Protein AF-M1B3Z5-F1 (afdb_monomer_lite)

pLDDT: mean 76.35, std 28.0, range [26.5, 98.81]

Structure (mmCIF, N/CA/C/O backbone):
data_AF-M1B3Z5-F1
#
_entry.id   AF-M1B3Z5-F1
#
loop_
_atom_site.group_PDB
_atom_site.id
_atom_site.type_symbol
_atom_site.label_atom_id
_atom_site.label_alt_id
_atom_site.label_comp_id
_atom_site.label_asym_id
_atom_site.label_entity_id
_atom_site.label_seq_id
_atom_site.pdbx_PDB_ins_code
_atom_site.Cartn_x
_atom_site.Cartn_y
_atom_site.Cartn_z
_atom_site.occupancy
_atom_site.B_iso_or_equiv
_atom_site.auth_seq_id
_atom_site.auth_comp_id
_atom_site.auth_asym_id
_atom_site.auth_atom_id
_atom_site.pdbx_PDB_model_num
ATOM 1 N N . MET A 1 1 ? 4.103 62.971 41.091 1.00 38.34 1 MET A N 1
ATOM 2 C CA . MET A 1 1 ? 2.874 62.332 40.560 1.00 38.34 1 MET A CA 1
ATOM 3 C C . MET A 1 1 ? 3.143 61.881 39.129 1.00 38.34 1 MET A C 1
ATOM 5 O O . MET A 1 1 ? 3.718 62.673 38.396 1.00 38.34 1 MET A O 1
ATOM 9 N N . LYS A 1 2 ? 2.686 60.664 38.771 1.00 29.53 2 LYS A N 1
ATOM 10 C CA . LYS A 1 2 ? 2.966 59.854 37.554 1.00 29.53 2 LYS A CA 1
ATOM 11 C C . LYS A 1 2 ? 4.330 59.142 37.550 1.00 29.53 2 LYS A C 1
ATOM 13 O O . LYS A 1 2 ? 5.302 59.751 37.965 1.00 29.53 2 LYS A O 1
ATOM 18 N N . LEU A 1 3 ? 4.522 57.943 36.993 1.00 26.50 3 LEU A N 1
ATOM 19 C CA . LEU A 1 3 ? 3.774 56.673 36.826 1.00 26.50 3 LEU A CA 1
ATOM 20 C C . LEU A 1 3 ? 4.655 55.810 35.891 1.00 26.50 3 LEU A C 1
ATOM 22 O O . LEU A 1 3 ? 5.089 56.346 34.876 1.00 26.50 3 LEU A O 1
ATOM 26 N N . SER A 1 4 ? 4.782 54.499 36.169 1.00 27.92 4 SER A N 1
ATOM 27 C CA . SER A 1 4 ? 5.103 53.382 35.232 1.00 27.92 4 SER A CA 1
ATOM 28 C C . SER A 1 4 ? 6.499 53.369 34.557 1.00 27.92 4 SER A C 1
ATOM 30 O O . SER A 1 4 ? 7.064 54.420 34.315 1.00 27.92 4 SER A O 1
ATOM 32 N N . LEU A 1 5 ? 7.160 52.253 34.216 1.00 30.27 5 LEU A N 1
ATOM 33 C CA . LEU A 1 5 ? 6.799 50.843 34.006 1.00 30.27 5 LEU A CA 1
ATOM 34 C C . LEU A 1 5 ? 7.929 49.928 34.538 1.00 30.27 5 LEU A C 1
ATOM 36 O O . LEU A 1 5 ? 9.100 50.279 34.436 1.00 30.27 5 LEU A O 1
ATOM 40 N N . SER A 1 6 ? 7.584 48.725 35.004 1.00 29.59 6 SER A N 1
ATOM 41 C CA . SER A 1 6 ? 8.516 47.605 35.202 1.00 29.59 6 SER A CA 1
ATOM 42 C C . SER A 1 6 ? 8.192 46.488 34.208 1.00 29.59 6 SER A C 1
ATOM 44 O O . SER A 1 6 ? 7.053 46.022 34.149 1.00 29.59 6 SER A O 1
ATOM 46 N N . GLU A 1 7 ? 9.189 46.075 33.431 1.00 29.23 7 GLU A N 1
ATOM 47 C CA . GLU A 1 7 ? 9.131 44.956 32.490 1.00 29.23 7 GLU A CA 1
ATOM 48 C C . GLU A 1 7 ? 9.135 43.608 33.231 1.00 29.23 7 GLU A C 1
ATOM 50 O O . GLU A 1 7 ? 9.966 43.367 34.104 1.00 29.23 7 GLU A O 1
ATOM 55 N N . HIS A 1 8 ? 8.233 42.702 32.846 1.00 30.19 8 HIS A N 1
ATOM 56 C CA . HIS A 1 8 ? 8.299 41.282 33.193 1.00 30.19 8 HIS A CA 1
ATOM 57 C C . HIS A 1 8 ? 8.690 40.483 31.942 1.00 30.19 8 HIS A C 1
ATOM 59 O O . HIS A 1 8 ? 7.928 40.407 30.979 1.00 30.19 8 HIS A O 1
ATOM 65 N N . HIS A 1 9 ? 9.870 39.858 31.962 1.00 31.23 9 HIS A N 1
ATOM 66 C CA . HIS A 1 9 ? 10.231 38.786 31.034 1.00 31.23 9 HIS A CA 1
ATOM 67 C C . HIS A 1 9 ? 9.557 37.479 31.472 1.00 31.23 9 HIS A C 1
ATOM 69 O O . HIS A 1 9 ? 9.888 36.912 32.511 1.00 31.23 9 HIS A O 1
ATOM 75 N N . GLY A 1 10 ? 8.586 37.026 30.677 1.00 28.42 10 GLY A N 1
ATOM 76 C CA . GLY A 1 10 ? 7.957 35.714 30.795 1.00 28.42 10 GLY A CA 1
ATOM 77 C C . GLY A 1 10 ? 8.701 34.677 29.958 1.00 28.42 10 GLY A C 1
ATOM 78 O O . GLY A 1 10 ? 8.750 34.776 28.732 1.00 28.42 10 GLY A O 1
ATOM 79 N N . ASP A 1 11 ? 9.253 33.683 30.642 1.00 28.67 11 ASP A N 1
ATOM 80 C CA . ASP A 1 11 ? 9.922 32.511 30.088 1.00 28.67 11 ASP A CA 1
ATOM 81 C C . ASP A 1 11 ? 8.894 31.582 29.403 1.00 28.67 11 ASP A C 1
ATOM 83 O O . ASP A 1 11 ? 7.978 31.052 30.040 1.00 28.67 11 ASP A O 1
ATOM 87 N N . LYS A 1 12 ? 8.989 31.420 28.077 1.00 31.83 12 LYS A N 1
ATOM 88 C CA . LYS A 1 12 ? 8.126 30.523 27.290 1.00 31.83 12 LYS A CA 1
ATOM 89 C C . LYS A 1 12 ? 8.796 29.158 27.158 1.00 31.83 12 LYS A C 1
ATOM 91 O O . LYS A 1 12 ? 9.541 28.906 26.213 1.00 31.83 12 LYS A O 1
ATOM 96 N N . SER A 1 13 ? 8.451 28.237 28.053 1.00 29.70 13 SER A N 1
ATOM 97 C CA . SER A 1 13 ? 8.733 26.813 27.868 1.00 29.70 13 SER A CA 1
ATOM 98 C C . SER A 1 13 ? 7.755 26.205 26.848 1.00 29.70 13 SER A C 1
ATOM 100 O O . SER A 1 13 ? 6.568 26.007 27.097 1.00 29.70 13 SER A O 1
ATOM 102 N N . VAL A 1 14 ? 8.267 25.930 25.648 1.00 33.06 14 VAL A N 1
ATOM 103 C CA . VAL A 1 14 ? 7.553 25.247 24.561 1.00 33.06 14 VAL A CA 1
ATOM 104 C C . VAL A 1 14 ? 7.393 23.765 24.916 1.00 33.06 14 VAL A C 1
ATOM 106 O O . VAL A 1 14 ? 8.362 23.004 24.945 1.00 33.06 14 VAL A O 1
ATOM 109 N N . SER A 1 15 ? 6.163 23.331 25.187 1.00 30.84 15 SER A N 1
ATOM 110 C CA . SER A 1 15 ? 5.834 21.933 25.466 1.00 30.84 15 SER A CA 1
ATOM 111 C C . SER A 1 15 ? 5.679 21.130 24.163 1.00 30.84 15 SER A C 1
ATOM 113 O O . SER A 1 15 ? 4.737 21.297 23.394 1.00 30.84 15 SER A O 1
ATOM 115 N N . LYS A 1 16 ? 6.627 20.219 23.904 1.00 31.23 16 LYS A N 1
ATOM 116 C CA . LYS A 1 16 ? 6.518 19.166 22.872 1.00 31.23 16 LYS A CA 1
ATOM 117 C C . LYS A 1 16 ? 5.276 18.286 23.127 1.00 31.23 16 LYS A C 1
ATOM 119 O O . LYS A 1 16 ? 5.098 17.843 24.267 1.00 31.23 16 LYS A O 1
ATOM 124 N N . PRO A 1 17 ? 4.467 17.925 22.111 1.00 33.75 17 PRO A N 1
ATOM 125 C CA . PRO A 1 17 ? 3.338 17.026 22.316 1.00 33.75 17 PRO A CA 1
ATOM 126 C C . PRO A 1 17 ? 3.822 15.586 22.547 1.00 33.75 17 PRO A C 1
ATOM 128 O O . PRO A 1 17 ? 4.579 15.005 21.770 1.00 33.75 17 PRO A O 1
ATOM 131 N N . LYS A 1 18 ? 3.380 15.018 23.673 1.00 37.88 18 LYS A N 1
ATOM 132 C CA . LYS A 1 18 ? 3.679 13.665 24.156 1.00 37.88 18 LYS A CA 1
ATOM 133 C C . LYS A 1 18 ? 2.895 12.618 23.353 1.00 37.88 18 LYS A C 1
ATOM 135 O O . LYS A 1 18 ? 1.809 12.207 23.751 1.00 37.88 18 LYS A O 1
ATOM 140 N N . SER A 1 19 ? 3.517 12.102 22.299 1.00 35.91 19 SER A N 1
ATOM 141 C CA . SER A 1 19 ? 3.137 10.912 21.511 1.00 35.91 19 SER A CA 1
ATOM 142 C C . SER A 1 19 ? 3.240 9.570 22.273 1.00 35.91 19 SER A C 1
ATOM 144 O O . SER A 1 19 ? 3.438 8.515 21.681 1.00 35.91 19 SER A O 1
ATOM 146 N N . ARG A 1 20 ? 3.142 9.579 23.610 1.00 37.28 20 ARG A N 1
ATOM 147 C CA . ARG A 1 20 ? 3.653 8.507 24.489 1.00 37.28 20 ARG A CA 1
ATOM 148 C C . ARG A 1 20 ? 2.577 7.636 25.156 1.00 37.28 20 ARG A C 1
ATOM 150 O O . ARG A 1 20 ? 2.879 6.982 26.146 1.00 37.28 20 ARG A O 1
ATOM 157 N N . GLN A 1 21 ? 1.321 7.693 24.703 1.00 41.44 21 GLN A N 1
ATOM 158 C CA . GLN A 1 21 ? 0.193 7.054 25.411 1.00 41.44 21 GLN A CA 1
ATOM 159 C C . GLN A 1 21 ? -0.683 6.133 24.542 1.00 41.44 21 GLN A C 1
ATOM 161 O O . GLN A 1 21 ? -1.267 5.207 25.090 1.00 41.44 21 GLN A O 1
ATOM 166 N N . LEU A 1 22 ? -0.661 6.253 23.204 1.00 35.88 22 LEU A N 1
ATOM 167 C CA . LEU A 1 22 ? -1.121 5.159 22.322 1.00 35.88 22 LEU A CA 1
ATOM 168 C C . LEU A 1 22 ? -0.232 3.903 22.482 1.00 35.88 22 LEU A C 1
ATOM 170 O O . LEU A 1 22 ? -0.659 2.776 22.270 1.00 35.88 22 LEU A O 1
ATOM 174 N N . SER A 1 23 ? 0.992 4.103 22.980 1.00 42.06 23 SER A N 1
ATOM 175 C CA . SER A 1 23 ? 1.995 3.069 23.208 1.00 42.06 23 SER A CA 1
ATOM 176 C C . SER A 1 23 ? 1.742 2.166 24.422 1.00 42.06 23 SER A C 1
ATOM 178 O O . SER A 1 23 ? 2.513 1.237 24.638 1.00 42.06 23 SER A O 1
ATOM 180 N N . ALA A 1 24 ? 0.749 2.430 25.280 1.00 36.91 24 ALA A N 1
ATOM 181 C CA . ALA A 1 24 ? 0.562 1.639 26.503 1.00 36.91 24 ALA A CA 1
ATOM 182 C C . ALA A 1 24 ? -0.011 0.240 26.202 1.00 36.91 24 ALA A C 1
ATOM 184 O O . ALA A 1 24 ? 0.505 -0.755 26.722 1.00 36.91 24 ALA A O 1
ATOM 185 N N . VAL A 1 25 ? -0.986 0.158 25.290 1.00 43.41 25 VAL A N 1
ATOM 186 C CA . VAL A 1 25 ? -1.537 -1.102 24.756 1.00 43.41 25 VAL A CA 1
ATOM 187 C C . VAL A 1 25 ? -0.464 -1.841 23.940 1.00 43.41 25 VAL A C 1
ATOM 189 O O . VAL A 1 25 ? -0.200 -3.024 24.167 1.00 43.41 25 VAL A O 1
ATOM 192 N N . ASP A 1 26 ? 0.289 -1.101 23.124 1.00 45.19 26 ASP A N 1
ATOM 193 C CA . ASP A 1 26 ? 1.417 -1.606 22.330 1.00 45.19 26 ASP A CA 1
ATOM 194 C C . ASP A 1 26 ? 2.589 -2.134 23.163 1.00 45.19 26 ASP A C 1
ATOM 196 O O . ASP A 1 26 ? 3.263 -3.095 22.781 1.00 45.19 26 ASP A O 1
ATOM 200 N N . SER A 1 27 ? 2.853 -1.518 24.319 1.00 40.91 27 SER A N 1
ATOM 201 C CA . SER A 1 27 ? 3.951 -1.910 25.205 1.00 40.91 27 SER A CA 1
ATOM 202 C C . SER A 1 27 ? 3.680 -3.248 25.889 1.00 40.91 27 SER A C 1
ATOM 204 O O . SER A 1 27 ? 4.607 -4.046 26.051 1.00 40.91 27 SER A O 1
ATOM 206 N N . LYS A 1 28 ? 2.413 -3.532 26.231 1.00 39.69 28 LYS A N 1
ATOM 207 C CA . LYS A 1 28 ? 1.981 -4.829 26.773 1.00 39.69 28 LYS A CA 1
ATOM 208 C C . LYS A 1 28 ? 2.006 -5.914 25.692 1.00 39.69 28 LYS A C 1
ATOM 210 O O . LYS A 1 28 ? 2.490 -7.013 25.966 1.00 39.69 28 LYS A O 1
ATOM 215 N N . LEU A 1 29 ? 1.592 -5.580 24.465 1.00 42.41 29 LEU A N 1
ATOM 216 C CA . LEU A 1 29 ? 1.655 -6.460 23.290 1.00 42.41 29 LEU A CA 1
ATOM 217 C C . LEU A 1 29 ? 3.109 -6.838 22.946 1.00 42.41 29 LEU A C 1
ATOM 219 O O . LEU A 1 29 ? 3.438 -7.999 22.714 1.00 42.41 29 LEU A O 1
ATOM 223 N N . SER A 1 30 ? 4.026 -5.868 23.018 1.00 41.03 30 SER A N 1
ATOM 224 C CA . SER A 1 30 ? 5.424 -6.067 22.633 1.00 41.03 30 SER A CA 1
ATOM 225 C C . SER A 1 30 ? 6.247 -6.904 23.620 1.00 41.03 30 SER A C 1
ATOM 227 O O . SER A 1 30 ? 7.162 -7.625 23.203 1.00 41.03 30 SER A O 1
ATOM 229 N N . LYS A 1 31 ? 5.925 -6.820 24.920 1.00 39.69 31 LYS A N 1
ATOM 230 C CA . LYS A 1 31 ? 6.645 -7.515 26.001 1.00 39.69 31 LYS A CA 1
ATOM 231 C C . LYS A 1 31 ? 6.272 -8.996 26.112 1.00 39.69 31 LYS A C 1
ATOM 233 O O . LYS A 1 31 ? 7.154 -9.799 26.396 1.00 39.69 31 LYS A O 1
ATOM 238 N N . LYS A 1 32 ? 5.011 -9.368 25.852 1.00 44.00 32 LYS A N 1
ATOM 239 C CA . LYS A 1 32 ? 4.551 -10.769 25.932 1.00 44.00 32 LYS A CA 1
ATOM 240 C C . LYS A 1 32 ? 5.010 -11.635 24.750 1.00 44.00 32 LYS A C 1
ATOM 242 O O . LYS A 1 32 ? 5.263 -12.816 24.937 1.00 44.00 32 LYS A O 1
ATOM 247 N N . MET A 1 33 ? 5.225 -11.050 23.570 1.00 45.12 33 MET A N 1
ATOM 248 C CA . MET A 1 33 ? 5.665 -11.778 22.364 1.00 45.12 33 MET A CA 1
ATOM 249 C C . MET A 1 33 ? 7.184 -12.046 22.285 1.00 45.12 33 MET A C 1
ATOM 251 O O . MET A 1 33 ? 7.664 -12.511 21.258 1.00 45.12 33 MET A O 1
ATOM 255 N N . LYS A 1 34 ? 7.975 -11.708 23.314 1.00 40.41 34 LYS A N 1
ATOM 256 C CA . LYS A 1 34 ? 9.439 -11.924 23.324 1.00 40.41 34 LYS A CA 1
ATOM 257 C C . LYS A 1 34 ? 9.871 -13.292 23.868 1.00 40.41 34 LYS A C 1
ATOM 259 O O . LYS A 1 34 ? 11.053 -13.602 23.793 1.00 40.41 34 LYS A O 1
ATOM 264 N N . LEU A 1 35 ? 8.958 -14.088 24.431 1.00 35.88 35 LEU A N 1
ATOM 265 C CA . LEU A 1 35 ? 9.329 -15.241 25.263 1.00 35.88 35 LEU A CA 1
ATOM 266 C C . LEU A 1 35 ? 9.321 -16.607 24.554 1.00 35.88 35 LEU A C 1
ATOM 268 O O . LEU A 1 35 ? 9.531 -17.617 25.212 1.00 35.88 35 LEU A O 1
ATOM 272 N N . SER A 1 36 ? 9.094 -16.669 23.240 1.00 40.97 36 SER A N 1
ATOM 273 C CA . SER A 1 36 ? 9.067 -17.941 22.507 1.00 40.97 36 SER A CA 1
ATOM 274 C C . SER A 1 36 ? 9.673 -17.785 21.118 1.00 40.97 36 SER A C 1
ATOM 276 O O . SER A 1 36 ? 8.984 -17.363 20.195 1.00 40.97 36 SER A O 1
ATOM 278 N N . ALA A 1 37 ? 10.975 -18.050 20.998 1.00 33.97 37 ALA A N 1
ATOM 279 C CA . ALA A 1 37 ? 11.607 -18.599 19.796 1.00 33.97 37 ALA A CA 1
ATOM 280 C C . ALA A 1 37 ? 13.119 -18.699 20.026 1.00 33.97 37 ALA A C 1
ATOM 282 O O . ALA A 1 37 ? 13.862 -17.730 19.871 1.00 33.97 37 ALA A O 1
ATOM 283 N N . GLN A 1 38 ? 13.576 -19.895 20.376 1.00 34.31 38 GLN A N 1
ATOM 284 C CA . GLN A 1 38 ? 14.966 -20.288 20.224 1.00 34.31 38 GLN A CA 1
ATOM 285 C C . GLN A 1 38 ? 14.952 -21.715 19.686 1.00 34.31 38 GLN A C 1
ATOM 287 O O . GLN A 1 38 ? 14.426 -22.597 20.362 1.00 34.31 38 GLN A O 1
ATOM 292 N N . THR A 1 39 ? 15.450 -21.920 18.462 1.00 30.95 39 THR A N 1
ATOM 293 C CA . THR A 1 39 ? 16.396 -22.989 18.066 1.00 30.95 39 THR A CA 1
ATOM 294 C C . THR A 1 39 ? 16.530 -23.071 16.534 1.00 30.95 39 THR A C 1
ATOM 296 O O . THR A 1 39 ? 15.550 -23.002 15.800 1.00 30.95 39 THR A O 1
ATOM 299 N N . LEU A 1 40 ? 17.798 -23.157 16.115 1.00 33.12 40 LEU A N 1
ATOM 300 C CA . LEU A 1 40 ? 18.402 -23.277 14.779 1.00 33.12 40 LEU A CA 1
ATOM 301 C C . LEU A 1 40 ? 17.979 -24.535 13.982 1.00 33.12 40 LEU A C 1
ATOM 303 O O . LEU A 1 40 ? 17.578 -25.515 14.597 1.00 33.12 40 LEU A O 1
ATOM 307 N N . PHE A 1 41 ? 18.221 -24.566 12.656 1.00 30.45 41 PHE A N 1
ATOM 308 C CA . PHE A 1 41 ? 19.301 -25.372 12.024 1.00 30.45 41 PHE A CA 1
ATOM 309 C C . PHE A 1 41 ? 19.441 -25.152 10.496 1.00 30.45 41 PHE A C 1
ATOM 311 O O . PHE A 1 41 ? 18.486 -24.803 9.811 1.00 30.45 41 PHE A O 1
ATOM 318 N N . LEU A 1 42 ? 20.684 -25.321 10.018 1.00 32.19 42 LEU A N 1
ATOM 319 C CA . LEU A 1 42 ? 21.242 -25.140 8.661 1.00 32.19 42 LEU A CA 1
ATOM 320 C C . LEU A 1 42 ? 21.170 -26.427 7.804 1.00 32.19 42 LEU A C 1
ATOM 322 O O . LEU A 1 42 ? 21.290 -27.502 8.384 1.00 32.19 42 LEU A O 1
ATOM 326 N N . HIS A 1 43 ? 21.109 -26.319 6.459 1.00 34.22 43 HIS A N 1
ATOM 327 C CA . HIS A 1 43 ? 22.193 -26.675 5.496 1.00 34.22 43 HIS A CA 1
ATOM 328 C C . HIS A 1 43 ? 21.745 -26.851 4.010 1.00 34.22 43 HIS A C 1
ATOM 330 O O . HIS A 1 43 ? 20.946 -27.723 3.698 1.00 34.22 43 HIS A O 1
ATOM 336 N N . THR A 1 44 ? 22.352 -26.027 3.133 1.00 32.06 44 THR A N 1
ATOM 337 C CA . THR A 1 44 ? 23.008 -26.254 1.803 1.00 32.06 44 THR A CA 1
ATOM 338 C C . THR A 1 44 ? 22.413 -27.104 0.654 1.00 32.06 44 THR A C 1
ATOM 340 O O . THR A 1 44 ? 22.297 -28.318 0.798 1.00 32.06 44 THR A O 1
ATOM 343 N N . SER A 1 45 ? 22.337 -26.504 -0.559 1.00 37.44 45 SER A N 1
ATOM 344 C CA . SER A 1 45 ? 22.514 -27.158 -1.884 1.00 37.44 45 SER A CA 1
ATOM 345 C C . SER A 1 45 ? 23.074 -26.195 -2.979 1.00 37.44 45 SER A C 1
ATOM 347 O O . SER A 1 45 ? 22.399 -25.820 -3.935 1.00 37.44 45 SER A O 1
ATOM 349 N N . SER A 1 46 ? 24.361 -25.841 -2.902 1.00 57.38 46 SER A N 1
ATOM 350 C CA . SER A 1 46 ? 24.988 -24.657 -3.536 1.00 57.38 46 SER A CA 1
ATOM 351 C C . SER A 1 46 ? 25.397 -24.731 -5.029 1.00 57.38 46 SER A C 1
ATOM 353 O O . SER A 1 46 ? 26.432 -24.186 -5.391 1.00 57.38 46 SER A O 1
ATOM 355 N N . GLY A 1 47 ? 24.690 -25.451 -5.905 1.00 46.69 47 GLY A N 1
ATOM 356 C CA . GLY A 1 47 ? 25.115 -25.598 -7.319 1.00 46.69 47 GLY A CA 1
ATOM 357 C C . GLY A 1 47 ? 24.072 -25.158 -8.342 1.00 46.69 47 GLY A C 1
ATOM 358 O O . GLY A 1 47 ? 24.318 -24.296 -9.175 1.00 46.69 47 GLY A O 1
ATOM 359 N N . LEU A 1 48 ? 22.876 -25.734 -8.246 1.00 48.09 48 LEU A N 1
ATOM 360 C CA . LEU A 1 48 ? 21.703 -25.318 -9.023 1.00 48.09 48 LEU A CA 1
ATOM 361 C C . LEU A 1 48 ? 21.024 -24.084 -8.410 1.00 48.09 48 LEU A C 1
ATOM 363 O O . LEU A 1 48 ? 20.313 -23.362 -9.101 1.00 48.09 48 LEU A O 1
ATOM 367 N N . GLU A 1 49 ? 21.263 -23.833 -7.120 1.00 55.16 49 GLU A N 1
ATOM 368 C CA . GLU A 1 49 ? 20.788 -22.638 -6.425 1.00 55.16 49 GLU A CA 1
ATOM 369 C C . GLU A 1 49 ? 21.423 -21.371 -7.010 1.00 55.16 49 GLU A C 1
ATOM 371 O O . GLU A 1 49 ? 20.704 -20.408 -7.233 1.00 55.16 49 GLU A O 1
ATOM 376 N N . ASP A 1 50 ? 22.712 -21.371 -7.357 1.00 55.41 50 ASP A N 1
ATOM 377 C CA . ASP A 1 50 ? 23.415 -20.152 -7.787 1.00 55.41 50 ASP A CA 1
ATOM 378 C C . ASP A 1 50 ? 22.940 -19.622 -9.154 1.00 55.41 50 ASP A C 1
ATOM 380 O O . ASP A 1 50 ? 22.740 -18.417 -9.318 1.00 55.41 50 ASP A O 1
ATOM 384 N N . GLU A 1 51 ? 22.687 -20.501 -10.129 1.00 50.78 51 GLU A N 1
ATOM 385 C CA . GLU A 1 51 ? 22.186 -20.102 -11.455 1.00 50.78 51 GLU A CA 1
ATOM 386 C C . GLU A 1 51 ? 20.705 -19.682 -11.396 1.00 50.78 51 GLU A C 1
ATOM 388 O O . GLU A 1 51 ? 20.305 -18.678 -11.988 1.00 50.78 51 GLU A O 1
ATOM 393 N N . VAL A 1 52 ? 19.889 -20.381 -10.598 1.00 57.12 52 VAL A N 1
ATOM 394 C CA . VAL A 1 52 ? 18.482 -20.020 -10.354 1.00 57.12 52 VAL A CA 1
ATOM 395 C C . VAL A 1 52 ? 18.371 -18.705 -9.570 1.00 57.12 52 VAL A C 1
ATOM 397 O O . VAL A 1 52 ? 17.518 -17.870 -9.878 1.00 57.12 52 VAL A O 1
ATOM 400 N N . VAL A 1 53 ? 19.254 -18.470 -8.597 1.00 61.19 53 VAL A N 1
ATOM 401 C CA . VAL A 1 53 ? 19.345 -17.213 -7.837 1.00 61.19 53 VAL A CA 1
ATOM 402 C C . VAL A 1 53 ? 19.787 -16.063 -8.745 1.00 61.19 53 VAL A C 1
ATOM 404 O O . VAL A 1 53 ? 19.192 -14.985 -8.683 1.00 61.19 53 VAL A O 1
ATOM 407 N N . ALA A 1 54 ? 20.749 -16.283 -9.646 1.00 59.06 54 ALA A N 1
ATOM 408 C CA . ALA A 1 54 ? 21.168 -15.282 -10.628 1.00 59.06 54 ALA A CA 1
ATOM 409 C C . ALA A 1 54 ? 20.041 -14.923 -11.618 1.00 59.06 54 ALA A C 1
ATOM 411 O O . ALA A 1 54 ? 19.782 -13.741 -11.862 1.00 59.06 54 ALA A O 1
ATOM 412 N N . MET A 1 55 ? 19.310 -15.919 -12.130 1.00 57.53 55 MET A N 1
ATOM 413 C CA . MET A 1 55 ? 18.167 -15.706 -13.030 1.00 57.53 55 MET A CA 1
ATOM 414 C C . MET A 1 55 ? 16.989 -15.009 -12.333 1.00 57.53 55 MET A C 1
ATOM 416 O O . MET A 1 55 ? 16.321 -14.157 -12.930 1.00 57.53 55 MET A O 1
ATOM 420 N N . SER A 1 56 ? 16.768 -15.313 -11.052 1.00 69.25 56 SER A N 1
ATOM 421 C CA . SER A 1 56 ? 15.815 -14.603 -10.192 1.00 69.25 56 SER A CA 1
ATOM 422 C C . SER A 1 56 ? 16.226 -13.138 -9.982 1.00 69.25 56 SER A C 1
ATOM 424 O O . SER A 1 56 ? 15.386 -12.240 -10.072 1.00 69.25 56 SER A O 1
ATOM 426 N N . SER A 1 57 ? 17.526 -12.869 -9.807 1.00 82.56 57 SER A N 1
ATOM 427 C CA . SER A 1 57 ? 18.063 -11.510 -9.661 1.00 82.56 57 SER A CA 1
ATOM 428 C C . SER A 1 57 ? 17.863 -10.663 -10.920 1.00 82.56 57 SER A C 1
ATOM 430 O O . SER A 1 57 ? 17.369 -9.541 -10.824 1.00 82.56 57 SER A O 1
ATOM 432 N N . LEU A 1 58 ? 18.165 -11.202 -12.108 1.00 89.94 58 LEU A N 1
ATOM 433 C CA . LEU A 1 58 ? 17.974 -10.472 -13.368 1.00 89.94 58 LEU A CA 1
ATOM 434 C C . LEU A 1 58 ? 16.489 -10.202 -13.649 1.00 89.94 58 LEU A C 1
ATOM 436 O O . LEU A 1 58 ? 16.113 -9.102 -14.053 1.00 89.94 58 LEU A O 1
ATOM 440 N N . SER A 1 59 ? 15.632 -11.194 -13.394 1.00 92.44 59 SER A N 1
ATOM 441 C CA . SER A 1 59 ? 14.180 -11.044 -13.546 1.00 92.44 59 SER A CA 1
ATOM 442 C C . SER A 1 59 ? 13.633 -9.968 -12.605 1.00 92.44 59 SER A C 1
ATOM 444 O O . SER A 1 59 ? 12.808 -9.148 -13.008 1.00 92.44 59 SER A O 1
ATOM 446 N N . ARG A 1 60 ? 14.139 -9.911 -11.366 1.00 94.19 60 ARG A N 1
ATOM 447 C CA . ARG A 1 60 ? 13.806 -8.858 -10.400 1.00 94.19 60 ARG A CA 1
ATOM 448 C C . ARG A 1 60 ? 14.232 -7.474 -10.886 1.00 94.19 60 ARG A C 1
ATOM 450 O O . ARG A 1 60 ? 13.438 -6.539 -10.808 1.00 94.19 60 ARG A O 1
ATOM 457 N N . GLU A 1 61 ? 15.450 -7.325 -11.400 1.00 96.25 61 GLU A N 1
ATOM 458 C CA . GLU A 1 61 ? 15.922 -6.053 -11.966 1.00 96.25 61 GLU A CA 1
ATOM 459 C C . GLU A 1 61 ? 15.072 -5.605 -13.161 1.00 96.25 61 GLU A C 1
ATOM 461 O O . GLU A 1 61 ? 14.722 -4.428 -13.263 1.00 96.25 61 GLU A O 1
ATOM 466 N N . LEU A 1 62 ? 14.668 -6.540 -14.027 1.00 97.50 62 LEU A N 1
ATOM 467 C CA . LEU A 1 62 ? 13.766 -6.251 -15.140 1.00 97.50 62 LEU A CA 1
ATOM 468 C C . LEU A 1 62 ? 12.411 -5.717 -14.658 1.00 97.50 62 LEU A C 1
ATOM 470 O O . LEU A 1 62 ? 11.895 -4.768 -15.247 1.00 97.50 62 LEU A O 1
ATOM 474 N N . VAL A 1 63 ? 11.856 -6.251 -13.566 1.00 98.00 63 VAL A N 1
ATOM 475 C CA . VAL A 1 63 ? 10.620 -5.709 -12.977 1.00 98.00 63 VAL A CA 1
ATOM 476 C C . VAL A 1 63 ? 10.804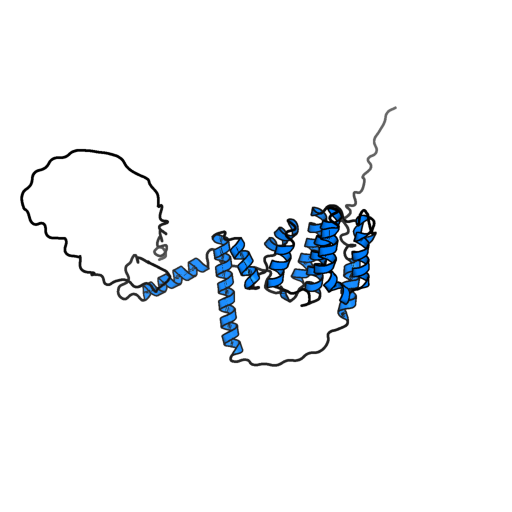 -4.256 -12.535 1.00 98.00 63 VAL A C 1
ATOM 478 O O . VAL A 1 63 ? 9.937 -3.436 -12.820 1.00 98.00 63 VAL A O 1
ATOM 481 N N . PHE A 1 64 ? 11.935 -3.886 -11.929 1.00 98.25 64 PHE A N 1
ATOM 482 C CA . PHE A 1 64 ? 12.207 -2.481 -11.585 1.00 98.25 64 PHE A CA 1
ATOM 483 C C . PHE A 1 64 ? 12.318 -1.571 -12.813 1.00 98.25 64 PHE A C 1
ATOM 485 O O . PHE A 1 64 ? 11.836 -0.437 -12.786 1.00 98.25 64 PHE A O 1
ATOM 492 N N . LEU A 1 65 ? 12.908 -2.065 -13.904 1.00 98.50 65 LEU A N 1
ATOM 493 C CA . LEU A 1 65 ? 12.949 -1.343 -15.177 1.00 98.50 65 LEU A CA 1
ATOM 494 C C . LEU A 1 65 ? 11.547 -1.128 -15.760 1.00 98.50 65 LEU A C 1
ATOM 496 O O . LEU A 1 65 ? 11.261 -0.052 -16.287 1.00 98.50 65 LEU A O 1
ATOM 500 N N . ILE A 1 66 ? 10.672 -2.131 -15.648 1.00 98.69 66 ILE A N 1
ATOM 501 C CA . ILE A 1 66 ? 9.268 -2.031 -16.061 1.00 98.69 66 ILE A CA 1
ATOM 502 C C . ILE A 1 66 ? 8.517 -1.050 -15.157 1.00 98.69 66 ILE A C 1
ATOM 504 O O . ILE A 1 66 ? 7.817 -0.189 -15.676 1.00 98.69 66 ILE A O 1
ATOM 508 N N . LEU A 1 67 ? 8.695 -1.111 -13.833 1.00 98.62 67 LEU A N 1
ATOM 509 C CA . LEU A 1 67 ? 8.082 -0.168 -12.890 1.00 98.62 67 LEU A CA 1
ATOM 510 C C . LEU A 1 67 ? 8.452 1.284 -13.218 1.00 98.62 67 LEU A C 1
ATOM 512 O O . LEU A 1 67 ? 7.563 2.129 -13.290 1.00 98.62 67 LEU A O 1
ATOM 516 N N . GLN A 1 68 ? 9.734 1.562 -13.491 1.00 98.56 68 GLN A N 1
ATOM 517 C CA . GLN A 1 68 ? 10.173 2.892 -13.928 1.00 98.56 68 GLN A CA 1
ATOM 518 C C . GLN A 1 68 ? 9.472 3.315 -15.227 1.00 98.56 68 GLN A C 1
ATOM 520 O O . GLN A 1 68 ? 8.969 4.430 -15.319 1.00 98.56 68 GLN A O 1
ATOM 525 N N . PHE A 1 69 ? 9.416 2.430 -16.226 1.00 98.62 69 PHE A N 1
ATOM 526 C CA . PHE A 1 69 ? 8.736 2.716 -17.489 1.00 98.62 69 PHE A CA 1
ATOM 527 C C . PHE A 1 69 ? 7.243 3.016 -17.287 1.00 98.62 69 PHE A C 1
ATOM 529 O O . PHE A 1 69 ? 6.734 3.987 -17.835 1.00 98.62 69 PHE A O 1
ATOM 536 N N . LEU A 1 70 ? 6.541 2.214 -16.483 1.00 98.69 70 LEU A N 1
ATOM 537 C CA . LEU A 1 70 ? 5.118 2.407 -16.208 1.00 98.69 70 LEU A CA 1
ATOM 538 C C . LEU A 1 70 ? 4.845 3.747 -15.504 1.00 98.69 70 LEU A C 1
ATOM 540 O O . LEU A 1 70 ? 3.853 4.402 -15.824 1.00 98.69 70 LEU A O 1
ATOM 544 N N . ASP A 1 71 ? 5.716 4.165 -14.580 1.00 97.88 71 ASP A N 1
ATOM 545 C CA . ASP A 1 71 ? 5.616 5.467 -13.909 1.00 97.88 71 ASP A CA 1
ATOM 546 C C . ASP A 1 71 ? 5.862 6.635 -14.882 1.00 97.88 71 ASP A C 1
ATOM 548 O O . ASP A 1 71 ? 5.068 7.577 -14.931 1.00 97.88 71 ASP A O 1
ATOM 552 N N . GLU A 1 72 ? 6.889 6.534 -15.737 1.00 98.12 72 GLU A N 1
ATOM 553 C CA . GLU A 1 72 ? 7.190 7.521 -16.789 1.00 98.12 72 GLU A CA 1
ATOM 554 C C . GLU A 1 72 ? 6.017 7.695 -17.774 1.00 98.12 72 GLU A C 1
ATOM 556 O O . GLU A 1 72 ? 5.674 8.822 -18.145 1.00 98.12 72 GLU A O 1
ATOM 561 N N . GLU A 1 73 ? 5.346 6.597 -18.135 1.00 98.25 73 GLU A N 1
ATOM 562 C CA . GLU A 1 73 ? 4.148 6.594 -18.988 1.00 98.25 73 GLU A CA 1
ATOM 563 C C . GLU A 1 73 ? 2.843 6.906 -18.229 1.0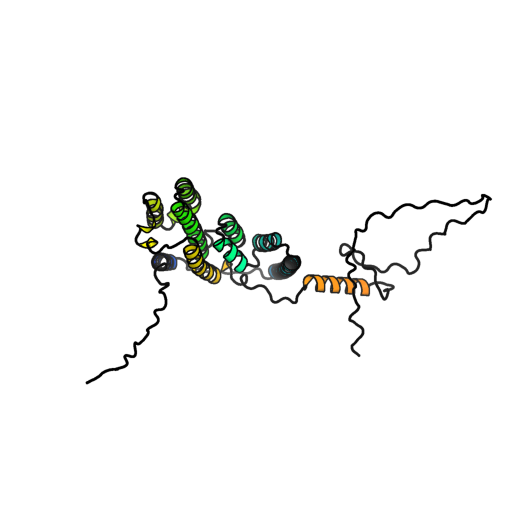0 98.25 73 GLU A C 1
ATOM 565 O O . GLU A 1 73 ? 1.778 7.026 -18.838 1.00 98.25 73 GLU A O 1
ATOM 570 N N . LYS A 1 74 ? 2.911 7.099 -16.905 1.00 98.12 74 LYS A N 1
ATOM 571 C CA . LYS A 1 74 ? 1.786 7.439 -16.014 1.00 98.12 74 LYS A CA 1
ATOM 572 C C . LYS A 1 74 ? 0.707 6.354 -15.897 1.00 98.12 74 LYS A C 1
ATOM 574 O O . LYS A 1 74 ? -0.450 6.664 -15.598 1.00 98.12 74 LYS A O 1
ATOM 579 N N . PHE A 1 75 ? 1.068 5.081 -16.042 1.00 98.19 75 PHE A N 1
ATOM 580 C CA . PHE A 1 75 ? 0.174 3.937 -15.821 1.00 98.19 75 PHE A CA 1
ATOM 581 C C . PHE A 1 75 ? 0.046 3.588 -14.329 1.00 98.19 75 PHE A C 1
ATOM 583 O O . PHE A 1 75 ? 0.431 2.510 -13.882 1.00 98.19 75 PHE A O 1
ATOM 590 N N . LYS A 1 76 ? -0.502 4.524 -13.545 1.00 95.75 76 LYS A N 1
ATOM 591 C CA . LYS A 1 76 ? -0.482 4.495 -12.069 1.00 95.75 76 LYS A CA 1
ATOM 592 C C . LYS A 1 76 ? -1.042 3.211 -11.451 1.00 95.75 76 LYS A C 1
ATOM 594 O O . LYS A 1 76 ? -0.412 2.625 -10.581 1.00 95.75 76 LYS A O 1
ATOM 599 N N . GLU A 1 77 ? -2.206 2.748 -11.905 1.00 96.69 77 GLU A N 1
ATOM 600 C CA . GLU A 1 77 ? -2.811 1.519 -11.368 1.00 96.69 77 GLU A CA 1
ATOM 601 C C . GLU A 1 77 ? -1.951 0.285 -11.670 1.00 96.69 77 GLU A C 1
ATOM 603 O O . GLU A 1 77 ? -1.766 -0.577 -10.812 1.00 96.69 77 GLU A O 1
ATOM 608 N N . THR A 1 78 ? -1.377 0.224 -12.875 1.00 98.56 78 THR A N 1
ATOM 609 C CA . THR A 1 78 ? -0.500 -0.870 -13.302 1.00 98.56 78 THR A CA 1
ATOM 610 C C . THR A 1 78 ? 0.792 -0.904 -12.491 1.00 98.56 78 THR A C 1
ATOM 612 O O . THR A 1 78 ? 1.236 -1.993 -12.137 1.00 98.56 78 THR A O 1
ATOM 615 N N . VAL A 1 79 ? 1.362 0.260 -12.142 1.00 98.62 79 VAL A N 1
ATOM 616 C CA . VAL A 1 79 ? 2.531 0.355 -11.248 1.00 98.62 79 VAL A CA 1
ATOM 617 C C . VAL A 1 79 ? 2.235 -0.353 -9.928 1.00 98.62 79 VAL A C 1
ATOM 619 O O . VAL A 1 79 ? 2.932 -1.300 -9.572 1.00 98.62 79 VAL A O 1
ATOM 622 N N . HIS A 1 80 ? 1.163 0.036 -9.235 1.00 98.50 80 HIS A N 1
ATOM 623 C CA . HIS A 1 80 ? 0.859 -0.506 -7.908 1.00 98.50 80 HIS A CA 1
ATOM 624 C C . HIS A 1 80 ? 0.394 -1.965 -7.944 1.00 98.50 80 HIS A C 1
ATOM 626 O O . HIS A 1 80 ? 0.661 -2.723 -7.013 1.00 98.50 80 HIS A O 1
ATOM 632 N N . LYS A 1 81 ? -0.248 -2.400 -9.034 1.00 98.56 81 LYS A N 1
ATOM 633 C CA . LYS A 1 81 ? -0.558 -3.820 -9.252 1.00 98.56 81 LYS A CA 1
ATOM 634 C C . LYS A 1 81 ? 0.707 -4.649 -9.461 1.00 98.56 81 LYS A C 1
ATOM 636 O O . LYS A 1 81 ? 0.828 -5.697 -8.841 1.00 98.56 81 LYS A O 1
ATOM 641 N N . LEU A 1 82 ? 1.676 -4.165 -10.239 1.00 98.62 82 LEU A N 1
ATOM 642 C CA . LEU A 1 82 ? 2.950 -4.863 -10.422 1.00 98.62 82 LEU A CA 1
ATOM 643 C C . LEU A 1 82 ? 3.791 -4.877 -9.136 1.00 98.62 82 LEU A C 1
ATOM 645 O O . LEU A 1 82 ? 4.388 -5.902 -8.813 1.00 98.62 82 LEU A O 1
ATOM 649 N N . GLU A 1 83 ? 3.814 -3.783 -8.370 1.00 98.56 83 GLU A N 1
ATOM 650 C CA . GLU A 1 83 ? 4.413 -3.739 -7.025 1.00 98.56 83 GLU A CA 1
ATOM 651 C C . GLU A 1 83 ? 3.807 -4.818 -6.114 1.00 98.56 83 GLU A C 1
ATOM 653 O O . GLU A 1 83 ? 4.542 -5.593 -5.502 1.00 98.56 83 GLU A O 1
ATOM 658 N N . GLN A 1 84 ? 2.472 -4.899 -6.079 1.00 98.31 84 GLN A N 1
ATOM 659 C CA . GLN A 1 84 ? 1.716 -5.859 -5.276 1.00 98.31 84 GLN A CA 1
ATOM 660 C C . GLN A 1 84 ? 1.966 -7.311 -5.712 1.00 98.31 84 GLN A C 1
ATOM 662 O O . GLN A 1 84 ? 2.250 -8.159 -4.871 1.00 98.31 84 GLN A O 1
ATOM 667 N N . GLU A 1 85 ? 1.831 -7.616 -7.003 1.00 98.19 85 GLU A N 1
ATOM 668 C CA . GLU A 1 85 ? 1.926 -8.986 -7.524 1.00 98.19 85 GLU A CA 1
ATOM 669 C C . GLU A 1 85 ? 3.360 -9.521 -7.498 1.00 98.19 85 GLU A C 1
ATOM 671 O O . GLU A 1 85 ? 3.570 -10.703 -7.228 1.00 98.19 85 GLU A O 1
ATOM 676 N N . SER A 1 86 ? 4.354 -8.661 -7.746 1.00 97.44 86 SER A N 1
ATOM 677 C CA . SER A 1 86 ? 5.766 -9.055 -7.665 1.00 97.44 86 SER A CA 1
ATOM 678 C C . SER A 1 86 ? 6.290 -9.106 -6.228 1.00 97.44 86 SER A C 1
ATOM 680 O O . SER A 1 86 ? 7.208 -9.870 -5.932 1.00 97.44 86 SER A O 1
ATOM 682 N N . GLY A 1 87 ? 5.758 -8.267 -5.332 1.00 97.50 87 GLY A N 1
ATOM 683 C CA . GLY A 1 87 ? 6.218 -8.149 -3.950 1.00 97.50 87 GLY A CA 1
ATOM 684 C C . GLY A 1 87 ? 7.664 -7.648 -3.808 1.00 97.50 87 GLY A C 1
ATOM 685 O O . GLY A 1 87 ? 8.273 -7.852 -2.749 1.00 97.50 87 GLY A O 1
ATOM 686 N N . PHE A 1 88 ? 8.243 -7.030 -4.850 1.00 97.12 88 PHE A N 1
ATOM 687 C CA . PHE A 1 88 ? 9.648 -6.590 -4.879 1.00 97.12 88 PHE A CA 1
ATOM 688 C C . PHE A 1 88 ? 9.886 -5.188 -4.319 1.00 97.12 88 PHE A C 1
ATOM 690 O O . PHE A 1 88 ? 10.962 -4.937 -3.772 1.00 97.12 88 PHE A O 1
ATOM 697 N N . PHE A 1 89 ? 8.910 -4.290 -4.445 1.00 98.44 89 PHE A N 1
ATOM 698 C CA . PHE A 1 89 ? 8.997 -2.912 -3.969 1.00 98.44 89 PHE A CA 1
ATOM 699 C C . PHE A 1 89 ? 7.686 -2.500 -3.318 1.00 98.44 89 PHE A C 1
ATOM 701 O O . PHE A 1 89 ? 6.636 -2.568 -3.946 1.00 98.44 89 PHE A O 1
ATOM 708 N N . PHE A 1 90 ? 7.762 -2.079 -2.060 1.00 98.75 90 PHE A N 1
ATOM 709 C CA . PHE A 1 90 ? 6.641 -1.535 -1.318 1.00 98.75 90 PHE A CA 1
ATOM 710 C C . PHE A 1 90 ? 6.698 -0.012 -1.365 1.00 98.75 90 PHE A C 1
ATOM 712 O O . PHE A 1 90 ? 7.575 0.626 -0.772 1.00 98.75 90 PHE A O 1
ATOM 719 N N . ASN A 1 91 ? 5.732 0.577 -2.055 1.00 98.62 91 ASN A N 1
ATOM 720 C CA . ASN A 1 91 ? 5.636 2.007 -2.248 1.00 98.62 91 ASN A CA 1
ATOM 721 C C . ASN A 1 91 ? 4.984 2.664 -1.031 1.00 98.62 91 ASN A C 1
ATOM 723 O O . ASN A 1 91 ? 3.762 2.760 -0.917 1.00 98.62 91 ASN A O 1
ATOM 727 N N . MET A 1 92 ? 5.828 3.131 -0.108 1.00 98.50 92 MET A N 1
ATOM 728 C CA . MET A 1 92 ? 5.368 3.771 1.125 1.00 98.50 92 MET A CA 1
ATOM 729 C C . MET A 1 92 ? 4.466 4.979 0.844 1.00 98.50 92 MET A C 1
ATOM 731 O O . MET A 1 92 ? 3.474 5.165 1.535 1.00 98.50 92 MET A O 1
ATOM 735 N N . LYS A 1 93 ? 4.766 5.771 -0.192 1.00 98.19 93 LYS A N 1
ATOM 736 C CA . LYS A 1 93 ? 3.959 6.945 -0.541 1.00 98.19 93 LYS A CA 1
ATOM 737 C C . LYS A 1 93 ? 2.544 6.546 -0.967 1.00 98.19 93 LYS A C 1
ATOM 739 O O . LYS A 1 93 ? 1.583 7.120 -0.472 1.00 98.19 93 LYS A O 1
ATOM 744 N N . TYR A 1 94 ? 2.423 5.540 -1.832 1.00 98.62 94 TYR A N 1
ATOM 745 C CA . TYR A 1 94 ? 1.121 5.008 -2.236 1.00 98.62 94 TYR A CA 1
ATOM 746 C C . TYR A 1 94 ? 0.328 4.482 -1.033 1.00 98.62 94 TYR A C 1
ATOM 748 O O . TYR A 1 94 ? -0.828 4.845 -0.839 1.00 98.62 94 TYR A O 1
ATOM 756 N N . PHE A 1 95 ? 0.973 3.697 -0.167 1.00 98.75 95 PHE A N 1
ATOM 757 C CA . PHE A 1 95 ? 0.346 3.195 1.054 1.00 98.75 95 PHE A CA 1
ATOM 758 C C . PHE A 1 95 ? -0.145 4.324 1.979 1.00 98.75 95 PHE A C 1
ATOM 760 O O . PHE A 1 95 ? -1.260 4.258 2.496 1.00 98.75 95 PHE A O 1
ATOM 767 N N . GLU A 1 96 ? 0.666 5.368 2.178 1.00 98.56 96 GLU A N 1
ATOM 768 C CA . GLU A 1 96 ? 0.294 6.557 2.954 1.00 98.56 96 GLU A CA 1
ATOM 769 C C . GLU A 1 96 ? -0.940 7.258 2.370 1.00 98.56 96 GLU A C 1
ATOM 771 O O . GLU A 1 96 ? -1.863 7.592 3.119 1.00 98.56 96 GLU A O 1
ATOM 776 N N . ASP A 1 97 ? -0.982 7.437 1.047 1.00 98.31 97 ASP A N 1
ATOM 777 C CA . ASP A 1 97 ? -2.099 8.069 0.343 1.00 98.31 97 ASP A CA 1
ATOM 778 C C . ASP A 1 97 ? -3.400 7.257 0.517 1.00 98.31 97 ASP A C 1
ATOM 780 O O . ASP A 1 97 ? -4.440 7.816 0.885 1.00 98.31 97 ASP A O 1
ATOM 784 N N . GLU A 1 98 ? -3.354 5.931 0.350 1.00 98.62 98 GLU A N 1
ATOM 785 C CA . GLU A 1 98 ? -4.522 5.053 0.524 1.00 98.62 98 GLU A CA 1
ATOM 786 C C . GLU A 1 98 ? -5.034 5.028 1.977 1.00 98.62 98 GLU A C 1
ATOM 788 O O . GLU A 1 98 ? -6.246 5.089 2.218 1.00 98.62 98 GLU A O 1
ATOM 793 N N . VAL A 1 99 ? -4.130 5.020 2.966 1.00 98.62 99 VAL A N 1
ATOM 794 C CA . VAL A 1 99 ? -4.492 5.112 4.392 1.00 98.62 99 VAL A CA 1
ATOM 795 C C . VAL A 1 99 ? -5.116 6.468 4.717 1.00 98.62 99 VAL A C 1
ATOM 797 O O . VAL A 1 99 ? -6.119 6.530 5.432 1.00 98.62 99 VAL A O 1
ATOM 800 N N . HIS A 1 100 ? -4.570 7.566 4.191 1.00 98.06 100 HIS A N 1
ATOM 801 C CA . HIS A 1 100 ? -5.138 8.896 4.397 1.00 98.06 100 HIS A CA 1
ATOM 802 C C . HIS A 1 100 ? -6.541 9.025 3.804 1.00 98.06 100 HIS A C 1
ATOM 804 O O . HIS A 1 100 ? -7.431 9.579 4.462 1.00 98.06 100 HIS A O 1
ATOM 810 N N . ASN A 1 101 ? -6.759 8.461 2.616 1.00 97.88 101 ASN A N 1
ATOM 811 C CA . ASN A 1 101 ? -8.066 8.420 1.963 1.00 97.88 101 ASN A CA 1
ATOM 812 C C . ASN A 1 101 ? -9.037 7.448 2.656 1.00 97.88 101 ASN A C 1
ATOM 814 O O . ASN A 1 101 ? -10.251 7.667 2.638 1.00 97.88 101 ASN A O 1
ATOM 818 N N . GLY A 1 102 ? -8.523 6.469 3.405 1.00 98.00 102 GLY A N 1
ATOM 819 C CA . GLY A 1 102 ? -9.322 5.467 4.112 1.00 98.00 102 GLY A CA 1
ATOM 820 C C . GLY A 1 102 ? -9.869 4.399 3.178 1.00 98.00 102 GLY A C 1
ATOM 821 O O . GLY A 1 102 ? -10.954 3.865 3.414 1.00 98.00 102 GLY A O 1
ATOM 822 N N . ASN A 1 103 ? -9.128 4.102 2.112 1.00 98.25 103 ASN A N 1
ATOM 823 C CA . ASN A 1 103 ? -9.448 3.066 1.139 1.00 98.25 103 ASN A CA 1
ATOM 824 C C . ASN A 1 103 ? -9.028 1.696 1.691 1.00 98.25 103 ASN A C 1
ATOM 826 O O . ASN A 1 103 ? -8.162 1.014 1.149 1.00 98.25 103 ASN A O 1
ATOM 830 N N . TRP A 1 104 ? -9.626 1.308 2.821 1.00 98.44 104 TRP A N 1
ATOM 831 C CA . TRP A 1 104 ? -9.176 0.185 3.649 1.00 98.44 104 TRP A CA 1
ATOM 832 C C . TRP A 1 104 ? -9.064 -1.146 2.901 1.00 98.44 104 TRP A C 1
ATOM 834 O O . TRP A 1 104 ? -8.171 -1.938 3.195 1.00 98.44 104 TRP A O 1
ATOM 844 N N . ASP A 1 105 ? -9.939 -1.381 1.925 1.00 98.06 105 ASP A N 1
ATOM 845 C CA . ASP A 1 105 ? -9.919 -2.611 1.138 1.00 98.06 105 ASP A CA 1
ATOM 846 C C . ASP A 1 105 ? -8.711 -2.655 0.181 1.00 98.06 105 ASP A C 1
ATOM 848 O O . ASP A 1 105 ? -8.083 -3.705 0.047 1.00 98.06 105 ASP A O 1
ATOM 852 N N . GLU A 1 106 ? -8.318 -1.524 -0.424 1.00 98.44 106 GLU A N 1
ATOM 853 C CA . GLU A 1 106 ? -7.095 -1.459 -1.242 1.00 98.44 106 GLU A CA 1
ATOM 854 C C . GLU A 1 106 ? -5.838 -1.488 -0.366 1.00 98.44 106 GLU A C 1
ATOM 856 O O . GLU A 1 106 ? -4.873 -2.151 -0.725 1.00 98.44 106 GLU A O 1
ATOM 861 N N . VAL A 1 107 ? -5.861 -0.868 0.821 1.00 98.75 107 VAL A N 1
ATOM 862 C CA . VAL A 1 107 ? -4.755 -0.944 1.794 1.00 98.75 107 VAL A CA 1
ATOM 863 C C . VAL A 1 107 ? -4.445 -2.401 2.163 1.00 98.75 107 VAL A C 1
ATOM 865 O O . VAL A 1 107 ? -3.288 -2.823 2.097 1.00 98.75 107 VAL A O 1
ATOM 868 N N . GLU A 1 108 ? -5.461 -3.189 2.535 1.00 98.38 108 GLU A N 1
ATOM 869 C CA . GLU A 1 108 ? -5.265 -4.606 2.871 1.00 98.38 108 GLU A CA 1
ATOM 870 C C . GLU A 1 108 ? -4.857 -5.437 1.649 1.00 98.38 108 GLU A C 1
ATOM 872 O O . GLU A 1 108 ? -3.972 -6.289 1.756 1.00 98.38 108 GLU A O 1
ATOM 877 N N . LYS A 1 109 ? -5.454 -5.166 0.483 1.00 98.50 109 LYS A N 1
ATOM 878 C CA . LYS A 1 109 ? -5.104 -5.834 -0.774 1.00 98.50 109 LYS A CA 1
ATOM 879 C C . LYS A 1 109 ? -3.652 -5.565 -1.170 1.00 98.50 109 LYS A C 1
ATOM 881 O O . LYS A 1 109 ? -2.929 -6.501 -1.493 1.00 98.50 109 LYS A O 1
ATOM 886 N N . TYR A 1 110 ? -3.191 -4.321 -1.110 1.00 98.81 110 TYR A N 1
ATOM 887 C CA . TYR A 1 110 ? -1.807 -3.973 -1.419 1.00 98.81 110 TYR A CA 1
ATOM 888 C C . TYR A 1 110 ? -0.834 -4.647 -0.443 1.00 98.81 110 TYR A C 1
ATOM 890 O O . TYR A 1 110 ? 0.117 -5.297 -0.876 1.00 98.81 110 TYR A O 1
ATOM 898 N N . LEU A 1 111 ? -1.114 -4.596 0.868 1.00 98.56 111 LEU A N 1
ATOM 899 C CA . LEU A 1 111 ? -0.307 -5.272 1.893 1.00 98.56 111 LEU A CA 1
ATOM 900 C C . LEU A 1 111 ? -0.205 -6.788 1.683 1.00 98.56 111 LEU A C 1
ATOM 902 O O . LEU A 1 111 ? 0.851 -7.361 1.965 1.00 98.56 111 LEU A O 1
ATOM 906 N N . SER A 1 112 ? -1.254 -7.437 1.166 1.00 97.94 112 SER A N 1
ATOM 907 C CA . SER A 1 112 ? -1.263 -8.891 0.965 1.00 97.94 112 SER A CA 1
ATOM 908 C C . SER A 1 112 ? -0.231 -9.378 -0.057 1.00 97.94 112 SER A C 1
ATOM 910 O O . SER A 1 112 ? 0.094 -10.563 -0.058 1.00 97.94 112 SER A O 1
ATOM 912 N N . GLY A 1 113 ? 0.295 -8.490 -0.910 1.00 98.12 113 GLY A N 1
ATOM 913 C CA . GLY A 1 113 ? 1.421 -8.791 -1.803 1.00 98.12 113 GLY A CA 1
ATOM 914 C C . GLY A 1 113 ? 2.766 -8.951 -1.078 1.00 98.12 113 GLY A C 1
ATOM 915 O O . GLY A 1 113 ? 3.716 -9.504 -1.627 1.00 98.12 113 GLY A O 1
ATOM 916 N N . PHE A 1 114 ? 2.858 -8.492 0.174 1.00 98.56 114 PHE A N 1
ATOM 917 C CA . PHE A 1 114 ? 4.113 -8.422 0.931 1.00 98.56 114 PHE A CA 1
ATOM 918 C C . PHE A 1 114 ? 4.093 -9.240 2.219 1.00 98.56 114 PHE A C 1
ATOM 920 O O . PHE A 1 114 ? 5.144 -9.708 2.657 1.00 98.56 114 PHE A O 1
ATOM 927 N N . THR A 1 115 ? 2.924 -9.372 2.848 1.00 98.38 115 THR A N 1
ATOM 928 C CA . THR A 1 115 ? 2.769 -10.039 4.141 1.00 98.38 115 THR A CA 1
ATOM 929 C C . THR A 1 115 ? 1.331 -10.493 4.380 1.00 98.38 115 THR A C 1
ATOM 931 O O . THR A 1 115 ? 0.372 -9.859 3.947 1.00 98.38 115 THR A O 1
ATOM 934 N N . LYS A 1 116 ? 1.176 -11.554 5.168 1.00 97.81 116 LYS A N 1
ATOM 935 C CA . LYS A 1 116 ? -0.086 -12.032 5.742 1.00 97.81 116 LYS A CA 1
ATOM 936 C C . LYS A 1 116 ? -0.234 -11.591 7.196 1.00 97.81 116 LYS A C 1
ATOM 938 O O . LYS A 1 116 ? 0.718 -11.111 7.814 1.00 97.81 116 LYS A O 1
ATOM 943 N N . VAL A 1 117 ? -1.439 -11.751 7.742 1.00 95.44 117 VAL A N 1
ATOM 944 C CA . VAL A 1 117 ? -1.783 -11.349 9.118 1.00 95.44 117 VAL A CA 1
ATOM 945 C C . VAL A 1 117 ? -0.987 -12.112 10.182 1.00 95.44 117 VAL A C 1
ATOM 947 O O . VAL A 1 117 ? -0.705 -11.571 11.248 1.00 95.44 117 VAL A O 1
ATOM 950 N N . ASP A 1 118 ? -0.601 -13.348 9.888 1.00 93.75 118 ASP A N 1
ATOM 951 C CA . ASP A 1 118 ? 0.013 -14.305 10.804 1.00 93.75 118 ASP A CA 1
ATOM 952 C C . ASP A 1 118 ? 1.506 -14.557 10.542 1.00 93.75 118 ASP A C 1
ATOM 954 O O . ASP A 1 118 ? 2.134 -15.274 11.317 1.00 93.75 118 ASP A O 1
ATOM 958 N N . ASP A 1 119 ? 2.104 -13.921 9.527 1.00 96.50 119 ASP A N 1
ATOM 959 C CA . ASP A 1 119 ? 3.515 -14.140 9.175 1.00 96.50 119 ASP A CA 1
ATOM 960 C C . ASP A 1 119 ? 4.473 -13.782 10.321 1.00 96.50 119 ASP A C 1
ATOM 962 O O . ASP A 1 119 ? 5.452 -14.483 10.582 1.00 96.50 119 ASP A O 1
ATOM 966 N N . ASN A 1 120 ? 4.233 -12.651 10.995 1.00 96.00 120 ASN A N 1
ATOM 967 C CA . ASN A 1 120 ? 4.987 -12.247 12.176 1.00 96.00 120 ASN A CA 1
ATOM 968 C C . ASN A 1 120 ? 4.252 -11.180 13.004 1.00 96.00 120 ASN A C 1
ATOM 970 O O . ASN A 1 120 ? 3.228 -10.622 12.613 1.00 96.00 120 ASN A O 1
ATOM 974 N N . ARG A 1 121 ? 4.821 -10.850 14.169 1.00 95.62 121 ARG A N 1
ATOM 975 C CA . ARG A 1 121 ? 4.260 -9.879 15.123 1.00 95.62 121 ARG A CA 1
ATOM 976 C C . ARG A 1 121 ? 4.110 -8.451 14.593 1.00 95.62 121 ARG A C 1
ATOM 978 O O . ARG A 1 121 ? 3.236 -7.732 15.068 1.00 95.62 121 ARG A O 1
ATOM 985 N N . TYR A 1 122 ? 4.971 -8.017 13.673 1.00 97.94 122 TYR A N 1
ATOM 986 C CA . TYR A 1 122 ? 4.854 -6.692 13.064 1.00 97.94 122 TYR A CA 1
ATOM 987 C C . TYR A 1 122 ? 3.679 -6.683 12.094 1.00 97.94 122 TYR A C 1
ATOM 989 O O . TYR A 1 122 ? 2.821 -5.814 12.204 1.00 97.94 122 TYR A O 1
ATOM 997 N N . SER A 1 123 ? 3.594 -7.695 11.228 1.00 97.50 123 SER A N 1
ATOM 998 C CA . SER A 1 123 ? 2.483 -7.885 10.293 1.00 97.50 123 SER A CA 1
ATOM 999 C C . SER A 1 123 ? 1.139 -7.961 11.012 1.00 97.50 123 SER A C 1
ATOM 1001 O O . SER A 1 123 ? 0.226 -7.201 10.699 1.00 97.50 123 SER A O 1
ATOM 1003 N N . MET A 1 124 ? 1.047 -8.784 12.057 1.00 96.25 124 MET A N 1
ATOM 1004 C CA . MET A 1 124 ? -0.153 -8.898 12.886 1.00 96.25 124 MET A CA 1
ATOM 1005 C C . MET A 1 124 ? -0.591 -7.547 13.455 1.00 96.25 124 MET A C 1
ATOM 1007 O O . MET A 1 124 ? -1.771 -7.206 13.396 1.00 96.25 124 MET A O 1
ATOM 1011 N N . LYS A 1 125 ? 0.358 -6.753 13.968 1.00 96.88 125 LYS A N 1
ATOM 1012 C CA . LYS A 1 125 ? 0.066 -5.424 14.510 1.00 96.88 125 LYS A CA 1
ATOM 1013 C C . LYS A 1 125 ? -0.357 -4.428 13.420 1.00 96.88 125 LYS A C 1
ATOM 1015 O O . LYS A 1 125 ? -1.268 -3.647 13.665 1.00 96.88 125 LYS A O 1
ATOM 1020 N N . ILE A 1 126 ? 0.246 -4.479 12.228 1.00 98.56 126 ILE A N 1
ATOM 1021 C CA . ILE A 1 126 ? -0.142 -3.649 11.072 1.00 98.56 126 ILE A CA 1
ATOM 1022 C C . ILE A 1 126 ? -1.617 -3.881 10.719 1.00 98.56 126 ILE A C 1
ATOM 1024 O O . ILE A 1 126 ? -2.399 -2.931 10.705 1.00 98.56 126 ILE A O 1
ATOM 1028 N N . PHE A 1 127 ? -2.016 -5.138 10.497 1.00 98.38 127 PHE A N 1
ATOM 1029 C CA . PHE A 1 127 ? -3.406 -5.467 10.160 1.00 98.38 127 PHE A CA 1
ATOM 1030 C C . PHE A 1 127 ? -4.372 -5.136 11.299 1.00 98.38 127 PHE A C 1
ATOM 1032 O O . PHE A 1 127 ? -5.470 -4.643 11.045 1.00 98.38 127 PHE A O 1
ATOM 1039 N N . PHE A 1 128 ? -3.973 -5.378 12.551 1.00 97.00 128 PHE A N 1
ATOM 1040 C CA . PHE A 1 128 ? -4.796 -5.042 13.708 1.00 97.00 128 PHE A CA 1
ATOM 1041 C C . PHE A 1 128 ? -5.097 -3.539 13.781 1.00 97.00 128 PHE A C 1
ATOM 1043 O O . PHE A 1 128 ? -6.261 -3.171 13.917 1.00 97.00 128 PHE A O 1
ATOM 1050 N N . GLU A 1 129 ? -4.088 -2.671 13.648 1.00 97.81 129 GLU A N 1
ATOM 1051 C CA . GLU A 1 129 ? -4.288 -1.216 13.710 1.00 97.81 129 GLU A CA 1
ATOM 1052 C C . GLU A 1 129 ? -5.174 -0.706 12.562 1.00 97.81 129 GLU A C 1
ATOM 1054 O O . GLU A 1 129 ? -6.104 0.062 12.808 1.00 97.81 129 GLU A O 1
ATOM 1059 N N . ILE A 1 130 ? -4.974 -1.205 11.336 1.00 98.56 130 ILE A N 1
ATOM 1060 C CA . ILE A 1 130 ? -5.806 -0.852 10.170 1.00 98.56 130 ILE A CA 1
ATOM 1061 C C . ILE A 1 130 ? -7.273 -1.232 10.404 1.00 98.56 130 ILE A C 1
ATOM 1063 O O . ILE A 1 130 ? -8.174 -0.401 10.267 1.00 98.56 130 ILE A O 1
ATOM 1067 N N . ARG A 1 131 ? -7.530 -2.479 10.808 1.00 98.50 131 ARG A N 1
ATOM 1068 C CA . ARG A 1 131 ? -8.893 -2.992 11.024 1.00 98.50 131 ARG A CA 1
ATOM 1069 C C . ARG A 1 131 ? -9.567 -2.344 12.226 1.00 98.50 131 ARG A C 1
ATOM 1071 O O . ARG A 1 131 ? -10.770 -2.085 12.195 1.00 98.50 131 ARG A O 1
ATOM 1078 N N . LYS A 1 132 ? -8.797 -2.024 13.268 1.00 97.38 132 LYS A N 1
ATOM 1079 C CA . LYS A 1 132 ? -9.269 -1.259 14.423 1.00 97.38 132 LYS A CA 1
ATOM 1080 C C . LYS A 1 132 ? -9.685 0.148 14.005 1.00 97.38 132 LYS A C 1
ATOM 1082 O O . LYS A 1 132 ? -10.768 0.578 14.385 1.00 97.38 132 LYS A O 1
ATOM 1087 N N . GLN A 1 133 ? -8.889 0.846 13.197 1.00 98.25 133 GLN A N 1
ATOM 1088 C CA . GLN A 1 133 ? -9.252 2.172 12.693 1.00 98.25 133 GLN A CA 1
ATOM 1089 C C . GLN A 1 133 ? -10.496 2.115 11.792 1.00 98.25 133 GLN A C 1
ATOM 1091 O O . GLN A 1 133 ? -11.425 2.896 11.995 1.00 98.25 133 GLN A O 1
ATOM 1096 N N . LYS A 1 134 ? -10.574 1.137 10.877 1.00 98.44 134 LYS A N 1
ATOM 1097 C CA . LYS A 1 134 ? -11.764 0.864 10.045 1.00 98.44 134 LYS A CA 1
ATOM 1098 C C . LYS A 1 134 ? -13.026 0.676 10.900 1.00 98.44 134 LYS A C 1
ATOM 1100 O O . LYS A 1 134 ? -14.075 1.240 10.592 1.00 98.44 134 LYS A O 1
ATOM 1105 N N . TYR A 1 135 ? -12.918 -0.076 11.996 1.00 98.31 135 TYR A N 1
ATOM 1106 C CA . TYR A 1 135 ? -13.999 -0.290 12.960 1.00 98.31 135 TYR A CA 1
ATOM 1107 C C . TYR A 1 135 ? -14.391 0.990 13.710 1.00 98.31 135 TYR A C 1
ATOM 1109 O O . TYR A 1 135 ? -15.573 1.327 13.762 1.00 98.31 135 TYR A O 1
ATOM 1117 N N . LEU A 1 136 ? -13.420 1.736 14.249 1.00 97.69 136 LEU A N 1
ATOM 1118 C CA . LEU A 1 136 ? -13.687 2.986 14.969 1.00 97.69 136 LEU A CA 1
ATOM 1119 C C . LEU A 1 136 ? -14.360 4.031 14.071 1.00 97.69 136 LEU A C 1
ATOM 1121 O O . LEU A 1 136 ? -15.261 4.727 14.527 1.00 97.69 136 LEU A O 1
ATOM 1125 N N . GLU A 1 137 ? -14.000 4.103 12.790 1.00 98.00 137 GLU A N 1
ATOM 1126 C CA . GLU A 1 137 ? -14.667 4.983 11.823 1.00 98.00 137 GLU A CA 1
ATOM 1127 C C . GLU A 1 137 ? -16.119 4.582 11.541 1.00 98.00 137 GLU A C 1
ATOM 1129 O O . GLU A 1 137 ? -16.963 5.457 11.339 1.00 98.00 137 GLU A O 1
ATOM 1134 N N . ALA A 1 138 ? -16.435 3.283 11.543 1.00 98.00 138 ALA A N 1
ATOM 1135 C CA . ALA A 1 138 ? -17.818 2.819 11.439 1.00 98.00 138 ALA A CA 1
ATOM 1136 C C . ALA A 1 138 ? -18.633 3.227 12.677 1.00 98.00 138 ALA A C 1
ATOM 1138 O O . ALA A 1 138 ? -19.751 3.730 12.542 1.00 98.00 138 ALA A O 1
ATOM 1139 N N . LEU A 1 139 ? -18.049 3.093 13.875 1.00 96.81 139 LEU A N 1
ATOM 1140 C CA . LEU A 1 139 ? -18.678 3.557 15.114 1.00 96.81 139 LEU A CA 1
ATOM 1141 C C . LEU A 1 139 ? -18.860 5.082 15.139 1.00 96.81 139 LEU A C 1
ATOM 1143 O O . LEU A 1 139 ? -19.916 5.556 15.549 1.00 96.81 139 LEU A O 1
ATOM 1147 N N . ASP A 1 140 ? -17.876 5.850 14.660 1.00 96.19 140 ASP A N 1
ATOM 1148 C CA . ASP A 1 140 ? -17.930 7.321 14.605 1.00 96.19 140 ASP A CA 1
ATOM 1149 C C . ASP A 1 140 ? -19.054 7.818 13.684 1.00 96.19 140 ASP A C 1
ATOM 1151 O O . ASP A 1 140 ? -19.748 8.786 13.989 1.00 96.19 140 ASP A O 1
ATOM 1155 N N . LYS A 1 141 ? -19.301 7.092 12.585 1.00 96.38 141 LYS A N 1
ATOM 1156 C CA . LYS A 1 141 ? -20.425 7.320 11.661 1.00 96.38 141 LYS A CA 1
ATOM 1157 C C . LYS A 1 141 ? -21.766 6.785 12.178 1.00 96.38 141 LYS A C 1
ATOM 1159 O O . LYS A 1 141 ? -22.770 6.902 11.479 1.00 96.38 141 LYS A O 1
ATOM 1164 N N . ARG A 1 142 ? -21.793 6.202 13.382 1.00 95.75 142 ARG A N 1
ATOM 1165 C CA . ARG A 1 142 ? -22.948 5.517 13.989 1.00 95.75 142 ARG A CA 1
ATOM 1166 C C . ARG A 1 142 ? -23.492 4.352 13.149 1.00 95.75 142 ARG A C 1
ATOM 1168 O O . ARG A 1 142 ? -24.628 3.923 13.348 1.00 95.75 142 ARG A O 1
ATOM 1175 N N . ASP A 1 143 ? -22.677 3.786 12.260 1.00 97.00 143 ASP A N 1
ATOM 1176 C CA . ASP A 1 143 ? -23.028 2.606 11.470 1.00 97.00 143 ASP A CA 1
ATOM 1177 C C . ASP A 1 143 ? -22.692 1.330 12.254 1.00 97.00 143 ASP A C 1
ATOM 1179 O O . ASP A 1 143 ? -21.663 0.674 12.062 1.00 97.00 143 ASP A O 1
ATOM 1183 N N . ARG A 1 144 ? -23.576 0.986 13.197 1.00 94.44 144 ARG A N 1
ATOM 1184 C CA . ARG A 1 144 ? -23.406 -0.196 14.056 1.00 94.44 144 ARG A CA 1
ATOM 1185 C C . ARG A 1 144 ? -23.440 -1.505 13.272 1.00 94.44 144 ARG A C 1
ATOM 1187 O O . ARG A 1 144 ? -22.742 -2.440 13.652 1.00 94.44 144 ARG A O 1
ATOM 1194 N N . SER A 1 145 ? -24.208 -1.572 12.182 1.00 97.38 145 SER A N 1
ATOM 1195 C CA . SER A 1 145 ? -24.261 -2.763 11.327 1.00 97.38 145 SER A CA 1
ATOM 1196 C C . SER A 1 145 ? -22.893 -3.025 10.703 1.00 97.38 145 SER A C 1
ATOM 1198 O O . SER A 1 145 ? -22.364 -4.134 10.809 1.00 97.38 145 SER A O 1
ATOM 1200 N N . LYS A 1 146 ? -22.271 -1.986 10.132 1.00 97.75 146 LYS A N 1
ATOM 1201 C CA . LYS A 1 146 ? -20.913 -2.086 9.598 1.00 97.75 146 LYS A CA 1
ATOM 1202 C C . LYS A 1 146 ? -19.882 -2.355 10.690 1.00 97.75 146 LYS A C 1
ATOM 1204 O O . LYS A 1 146 ? -18.979 -3.161 10.481 1.00 97.75 146 LYS A O 1
ATOM 1209 N N . GLY A 1 147 ? -20.041 -1.744 11.865 1.00 97.69 147 GLY A N 1
ATOM 1210 C CA . GLY A 1 147 ? -19.202 -2.013 13.033 1.00 97.69 147 GLY A CA 1
ATOM 1211 C C . GLY A 1 147 ? -19.193 -3.495 13.425 1.00 97.69 147 GLY A C 1
ATOM 1212 O O . GLY A 1 147 ? -18.122 -4.082 13.567 1.00 97.69 147 GLY A O 1
ATOM 1213 N N . VAL A 1 148 ? -20.367 -4.128 13.532 1.00 98.00 148 VAL A N 1
ATOM 1214 C CA . VAL A 1 148 ? -20.488 -5.569 13.823 1.00 98.00 148 VAL A CA 1
ATOM 1215 C C . VAL A 1 148 ? -19.885 -6.418 12.704 1.00 98.00 148 VAL A C 1
ATOM 1217 O O . VAL A 1 148 ? -19.180 -7.386 12.987 1.00 98.00 148 VAL A O 1
ATOM 1220 N N . GLU A 1 149 ? -20.120 -6.055 11.440 1.00 98.06 149 GLU A N 1
ATOM 1221 C CA . GLU A 1 149 ? -19.537 -6.762 10.297 1.00 98.06 149 GLU A CA 1
ATOM 1222 C C . GLU A 1 149 ? -18.001 -6.786 10.375 1.00 98.06 149 GLU A C 1
ATOM 1224 O O . GLU A 1 149 ? -17.406 -7.862 10.298 1.00 98.06 149 GLU A O 1
ATOM 1229 N N . ILE A 1 150 ? -17.370 -5.625 10.580 1.00 98.25 150 ILE A N 1
ATOM 1230 C CA . ILE A 1 150 ? -15.909 -5.495 10.704 1.00 98.25 150 ILE A CA 1
ATOM 1231 C C . ILE A 1 150 ? -15.408 -6.262 11.932 1.00 98.25 150 ILE A C 1
ATOM 1233 O O . ILE A 1 150 ? -14.414 -6.984 11.857 1.00 98.25 150 ILE A O 1
ATOM 1237 N N . LEU A 1 151 ? -16.106 -6.159 13.066 1.00 97.50 151 LEU A N 1
ATOM 1238 C CA . LEU A 1 151 ? -15.721 -6.857 14.290 1.00 97.50 151 LEU A CA 1
ATOM 1239 C C . LEU A 1 151 ? -15.647 -8.379 14.081 1.00 97.50 151 LEU A C 1
ATOM 1241 O O . LEU A 1 151 ? -14.687 -9.023 14.507 1.00 97.50 151 LEU A O 1
ATOM 1245 N N . VAL A 1 152 ? -16.642 -8.954 13.401 1.00 97.25 152 VAL A N 1
ATOM 1246 C CA . VAL A 1 152 ? -16.736 -10.403 13.178 1.00 97.25 152 VAL A CA 1
ATOM 1247 C C . VAL A 1 152 ? -15.809 -10.878 12.061 1.00 97.25 152 VAL A C 1
ATOM 1249 O O . VAL A 1 152 ? -15.159 -11.909 12.233 1.00 97.25 152 VAL A O 1
ATOM 1252 N N . LYS A 1 153 ? -15.756 -10.170 10.926 1.00 97.44 153 LYS A N 1
ATOM 1253 C CA . LYS A 1 153 ? -14.971 -10.594 9.756 1.00 97.44 153 LYS A CA 1
ATOM 1254 C C . LYS A 1 153 ? -13.486 -10.281 9.908 1.00 97.44 153 LYS A C 1
ATOM 1256 O O . LYS A 1 153 ? -12.650 -11.141 9.641 1.00 97.44 153 LYS A O 1
ATOM 1261 N N . ASP A 1 154 ? -13.170 -9.080 10.379 1.00 96.50 154 ASP A N 1
ATOM 1262 C CA . ASP A 1 154 ? -11.822 -8.529 10.272 1.00 96.50 154 ASP A CA 1
ATOM 1263 C C . ASP A 1 154 ? -11.076 -8.656 11.610 1.00 96.50 154 ASP A C 1
ATOM 1265 O O . ASP A 1 154 ? -9.895 -9.013 11.634 1.00 96.50 154 ASP A O 1
ATOM 1269 N N . LEU A 1 155 ? -11.753 -8.407 12.738 1.00 96.38 155 LEU A N 1
ATOM 1270 C CA . LEU A 1 155 ? -11.108 -8.344 14.058 1.00 96.38 155 LEU A CA 1
ATOM 1271 C C . LEU A 1 155 ? -11.142 -9.656 14.857 1.00 96.38 155 LEU A C 1
ATOM 1273 O O . LEU A 1 155 ? -10.280 -9.872 15.710 1.00 96.38 155 LEU A O 1
ATOM 1277 N N . LYS A 1 156 ? -12.086 -10.564 14.583 1.00 96.00 156 LYS A N 1
ATOM 1278 C CA . LYS A 1 156 ? -12.237 -11.825 15.337 1.00 96.00 156 LYS A CA 1
ATOM 1279 C C . LYS A 1 156 ? -10.996 -12.717 15.293 1.00 96.00 156 LYS A C 1
ATOM 1281 O O . LYS A 1 156 ? -10.714 -13.409 16.267 1.00 96.00 156 LYS A O 1
ATOM 1286 N N . VAL A 1 157 ? -10.226 -12.668 14.205 1.00 93.25 157 VAL A N 1
ATOM 1287 C CA . VAL A 1 157 ? -8.966 -13.419 14.066 1.00 93.25 157 VAL A CA 1
ATOM 1288 C C . VAL A 1 157 ? -7.945 -13.073 15.160 1.00 93.25 157 VAL A C 1
ATOM 1290 O O . VAL A 1 157 ? -7.111 -13.903 15.504 1.00 93.25 157 VAL A O 1
ATOM 1293 N N . PHE A 1 158 ? -8.028 -11.881 15.765 1.00 91.62 158 PHE A N 1
ATOM 1294 C CA . PHE A 1 158 ? -7.115 -11.464 16.832 1.00 91.62 158 PHE A CA 1
ATOM 1295 C C . PHE A 1 158 ? -7.526 -11.972 18.225 1.00 91.62 158 PHE A C 1
ATOM 1297 O O . PHE A 1 158 ? -6.715 -11.935 19.154 1.00 91.62 158 PHE A O 1
ATOM 1304 N N . ALA A 1 159 ? -8.753 -12.482 18.385 1.00 91.75 159 ALA A N 1
ATOM 1305 C CA . ALA A 1 159 ? -9.275 -12.933 19.675 1.00 91.75 159 ALA A CA 1
ATOM 1306 C C . ALA A 1 159 ? -8.471 -14.103 20.265 1.00 91.75 159 ALA A C 1
ATOM 1308 O O . ALA A 1 159 ? -8.279 -14.159 21.475 1.00 91.75 159 ALA A O 1
ATOM 1309 N N . SER A 1 160 ? -7.935 -14.997 19.424 1.00 89.69 160 SER A N 1
ATOM 1310 C CA . SER A 1 160 ? -7.090 -16.116 19.871 1.00 89.69 160 SER A CA 1
ATOM 1311 C C . SER A 1 160 ? -5.766 -15.667 20.494 1.00 89.69 160 SER A C 1
ATOM 1313 O O . SER A 1 160 ? -5.169 -16.412 21.265 1.00 89.69 160 SER A O 1
ATOM 1315 N N . PHE A 1 161 ? -5.297 -14.458 20.171 1.00 85.06 161 PHE A N 1
ATOM 1316 C CA . PHE A 1 161 ? -4.050 -13.905 20.702 1.00 85.06 161 PHE A CA 1
ATOM 1317 C C . PHE A 1 161 ? -4.280 -13.059 21.955 1.00 85.06 161 PHE A C 1
ATOM 1319 O O . PHE A 1 161 ? -3.416 -13.000 22.832 1.00 85.06 161 PHE A O 1
ATOM 1326 N N . ASN A 1 162 ? -5.427 -12.378 22.033 1.00 87.38 162 ASN A N 1
ATOM 1327 C CA . ASN A 1 162 ? -5.797 -11.563 23.181 1.00 87.38 162 ASN A CA 1
ATOM 1328 C C . ASN A 1 162 ? -7.323 -11.452 23.313 1.00 87.38 162 ASN A C 1
ATOM 1330 O O . ASN A 1 162 ? -7.945 -10.511 22.818 1.00 87.38 162 ASN A O 1
ATOM 1334 N N . GLU A 1 163 ? -7.911 -12.426 24.003 1.00 92.81 163 GLU A N 1
ATOM 1335 C CA . GLU A 1 163 ? -9.359 -12.513 24.197 1.00 92.81 163 GLU A CA 1
ATOM 1336 C C . GLU A 1 163 ? -9.914 -11.303 24.964 1.00 92.81 163 GLU A C 1
ATOM 1338 O O . GLU A 1 163 ? -10.975 -10.788 24.618 1.00 92.81 163 GLU A O 1
ATOM 1343 N N . GLU A 1 164 ? -9.176 -10.810 25.963 1.00 92.31 164 GLU A N 1
ATOM 1344 C CA . GLU A 1 164 ? -9.593 -9.656 26.768 1.00 92.31 164 GLU A CA 1
ATOM 1345 C C . GLU A 1 164 ? -9.661 -8.383 25.923 1.00 92.31 164 GLU A C 1
ATOM 1347 O O . GLU A 1 164 ? -10.668 -7.684 25.932 1.00 92.31 164 GLU A O 1
ATOM 1352 N N . LEU A 1 165 ? -8.645 -8.134 25.092 1.00 88.25 165 LEU A N 1
ATOM 1353 C CA . LEU A 1 165 ? -8.659 -7.003 24.162 1.00 88.25 165 LEU A CA 1
ATOM 1354 C C . LEU A 1 165 ? -9.826 -7.097 23.172 1.00 88.25 165 LEU A C 1
ATOM 1356 O O . LEU A 1 165 ? -10.452 -6.090 22.853 1.00 88.25 165 LEU A O 1
ATOM 1360 N N . PHE A 1 166 ? -10.141 -8.298 22.681 1.00 91.94 166 PHE A N 1
ATOM 1361 C CA . PHE A 1 166 ? -11.285 -8.479 21.792 1.00 91.94 166 PHE A CA 1
ATOM 1362 C C . PHE A 1 166 ? -12.618 -8.190 22.505 1.00 91.94 166 PHE A C 1
ATOM 1364 O O . PHE A 1 166 ? -13.500 -7.556 21.918 1.00 91.94 166 PHE A O 1
ATOM 1371 N N . LYS A 1 167 ? -12.757 -8.580 23.780 1.00 94.44 167 LYS A N 1
ATOM 1372 C CA . LYS A 1 167 ? -13.912 -8.220 24.619 1.00 94.44 167 LYS A CA 1
ATOM 1373 C C . LYS A 1 167 ? -14.005 -6.709 24.830 1.00 94.44 167 LYS A C 1
ATOM 1375 O O . LYS A 1 167 ? -15.079 -6.154 24.606 1.00 94.44 167 LYS A O 1
ATOM 1380 N N . GLU A 1 168 ? -12.900 -6.042 25.167 1.00 93.44 168 GLU A N 1
ATOM 1381 C CA . GLU A 1 168 ? -12.836 -4.579 25.315 1.00 93.44 168 GLU A CA 1
ATOM 1382 C C . GLU A 1 168 ? -13.288 -3.863 24.028 1.00 93.44 168 GLU A C 1
ATOM 1384 O O . GLU A 1 168 ? -14.114 -2.954 24.075 1.00 93.44 168 GLU A O 1
ATOM 1389 N N . ILE A 1 169 ? -12.814 -4.306 22.856 1.00 94.25 169 ILE A N 1
ATOM 1390 C CA . ILE A 1 169 ? -13.213 -3.733 21.558 1.00 94.25 169 ILE A CA 1
ATOM 1391 C C . ILE A 1 169 ? -14.698 -3.986 21.265 1.00 94.25 169 ILE A C 1
ATOM 1393 O O . ILE A 1 169 ? -15.385 -3.100 20.750 1.00 94.25 169 ILE A O 1
ATOM 1397 N N . THR A 1 170 ? -15.206 -5.172 21.608 1.00 95.94 170 THR A N 1
ATOM 1398 C CA . THR A 1 170 ? -16.621 -5.534 21.432 1.00 95.94 170 THR A CA 1
ATOM 1399 C C . THR A 1 170 ? -17.533 -4.650 22.285 1.00 95.94 170 THR A C 1
ATOM 1401 O O . THR A 1 170 ? -18.578 -4.209 21.808 1.00 95.94 170 THR A O 1
ATOM 1404 N N . GLN A 1 171 ? -17.127 -4.328 23.518 1.00 95.62 171 GLN A N 1
ATOM 1405 C CA . GLN A 1 171 ? -17.878 -3.445 24.420 1.00 95.62 171 GLN A CA 1
ATOM 1406 C C . GLN A 1 171 ? -18.049 -2.025 23.859 1.00 95.62 171 GLN A C 1
ATOM 1408 O O . GLN A 1 171 ? -19.008 -1.344 24.206 1.00 95.62 171 GLN A O 1
ATOM 1413 N N . LEU A 1 172 ? -17.196 -1.576 22.932 1.00 95.62 172 LEU A N 1
ATOM 1414 C CA . LEU A 1 172 ? -17.359 -0.259 22.304 1.00 95.62 172 LEU A CA 1
ATOM 1415 C C . LEU A 1 172 ? -18.674 -0.127 21.515 1.00 95.62 172 LEU A C 1
ATOM 1417 O O . LEU A 1 172 ? -19.171 0.987 21.371 1.00 95.62 172 LEU A O 1
ATOM 1421 N N . LEU A 1 173 ? -19.277 -1.235 21.057 1.00 94.44 173 LEU A N 1
ATOM 1422 C CA . LEU A 1 173 ? -20.593 -1.228 20.396 1.00 94.44 173 LEU A CA 1
ATOM 1423 C C . LEU A 1 173 ? -21.736 -0.811 21.327 1.00 94.44 173 LEU A C 1
ATOM 1425 O O . LEU A 1 173 ? -22.773 -0.350 20.842 1.00 94.44 173 LEU A O 1
ATOM 1429 N N . THR A 1 174 ? -21.583 -1.009 22.641 1.00 94.75 174 THR A N 1
ATOM 1430 C CA . THR A 1 174 ? -22.640 -0.711 23.617 1.00 94.75 174 THR A CA 1
ATOM 1431 C C . THR A 1 174 ? -22.641 0.751 24.045 1.00 94.75 174 THR A C 1
ATOM 1433 O O . THR A 1 174 ? -23.640 1.214 24.589 1.00 94.75 174 THR A O 1
ATOM 1436 N N . LEU A 1 175 ? -21.547 1.476 23.800 1.00 94.88 175 LEU A N 1
ATOM 1437 C CA . LEU A 1 175 ? -21.429 2.898 24.112 1.00 94.88 175 LEU A CA 1
ATOM 1438 C C . LEU A 1 175 ? -22.214 3.747 23.098 1.00 94.88 175 LEU A C 1
ATOM 1440 O O . LEU A 1 175 ? -22.390 3.366 21.933 1.00 94.88 175 LEU A O 1
ATOM 1444 N N . GLU A 1 176 ? -22.693 4.914 23.534 1.00 92.19 176 GLU A N 1
ATOM 1445 C CA . GLU A 1 176 ? -23.232 5.912 22.603 1.00 92.19 176 GLU A CA 1
ATOM 1446 C C . GLU A 1 176 ? -22.087 6.590 21.842 1.00 92.19 176 GLU A C 1
ATOM 1448 O O . GLU A 1 176 ? -22.154 6.738 20.619 1.00 92.19 176 GLU A O 1
ATOM 1453 N N . ASN A 1 177 ? -21.000 6.918 22.548 1.00 94.12 177 ASN A N 1
ATOM 1454 C CA . ASN A 1 177 ? -19.751 7.377 21.962 1.00 94.12 177 ASN A CA 1
ATOM 1455 C C . ASN A 1 177 ? -18.574 6.548 22.491 1.00 94.12 177 ASN A C 1
ATOM 1457 O O . ASN A 1 177 ? -18.275 6.555 23.682 1.00 94.12 177 ASN A O 1
ATOM 1461 N N . PHE A 1 178 ? -17.831 5.884 21.602 1.00 95.62 178 PHE A N 1
ATOM 1462 C CA . PHE A 1 178 ? -16.671 5.076 22.002 1.00 95.62 178 PHE A CA 1
ATOM 1463 C C . PHE A 1 178 ? -15.563 5.895 22.692 1.00 95.62 178 PHE A C 1
ATOM 1465 O O . PHE A 1 178 ? -14.699 5.319 23.349 1.00 95.62 178 PHE A O 1
ATOM 1472 N N . ARG A 1 179 ? -15.584 7.232 22.576 1.00 95.69 179 ARG A N 1
ATOM 1473 C CA . ARG A 1 179 ? -14.675 8.147 23.290 1.00 95.69 179 ARG A CA 1
ATOM 1474 C C . ARG A 1 179 ? -14.947 8.230 24.796 1.00 95.69 179 ARG A C 1
ATOM 1476 O O . ARG A 1 179 ? -14.113 8.763 25.519 1.00 95.69 179 ARG A O 1
ATOM 1483 N N . GLU A 1 180 ? -16.067 7.693 25.278 1.00 94.44 180 GLU A N 1
ATOM 1484 C CA . GLU A 1 180 ? -16.318 7.495 26.714 1.00 94.44 180 GLU A CA 1
ATOM 1485 C C . GLU A 1 180 ? -15.356 6.462 27.322 1.00 94.44 180 GLU A C 1
ATOM 1487 O O . GLU A 1 180 ? -15.091 6.482 28.523 1.00 94.44 180 GLU A O 1
ATOM 1492 N N . ASN A 1 181 ? -14.780 5.580 26.497 1.00 92.94 181 ASN A N 1
ATOM 1493 C CA . ASN A 1 181 ? -13.719 4.685 26.929 1.00 92.94 181 ASN A CA 1
ATOM 1494 C C . ASN A 1 181 ? -12.435 5.481 27.232 1.00 92.94 181 ASN A C 1
ATOM 1496 O O . ASN A 1 181 ? -11.923 6.203 26.374 1.00 92.94 181 ASN A O 1
ATOM 1500 N N . GLU A 1 182 ? -11.862 5.297 28.427 1.00 91.88 182 GLU A N 1
ATOM 1501 C CA . GLU A 1 182 ? -10.681 6.040 28.893 1.00 91.88 182 GLU A CA 1
ATOM 1502 C C . GLU A 1 182 ? -9.499 5.965 27.907 1.00 91.88 182 GLU A C 1
ATOM 1504 O O . GLU A 1 182 ? -8.832 6.973 27.653 1.00 91.88 182 GLU A O 1
ATOM 1509 N N . GLN A 1 183 ? -9.280 4.802 27.280 1.00 88.88 183 GLN A N 1
ATOM 1510 C CA . GLN A 1 183 ? -8.181 4.584 26.335 1.00 88.88 183 GLN A CA 1
ATOM 1511 C C . GLN A 1 183 ? -8.392 5.306 24.994 1.00 88.88 183 GLN A C 1
ATOM 1513 O O . GLN A 1 183 ? -7.418 5.632 24.312 1.00 88.88 183 GLN A O 1
ATOM 1518 N N . LEU A 1 184 ? -9.648 5.567 24.615 1.00 92.25 184 LEU A N 1
ATOM 1519 C CA . LEU A 1 184 ? -10.033 6.196 23.346 1.00 92.25 184 LEU A CA 1
ATOM 1520 C C . LEU A 1 184 ? -10.513 7.644 23.507 1.00 92.25 184 LEU A C 1
ATOM 1522 O O . LEU A 1 184 ? -10.790 8.307 22.512 1.00 92.25 184 LEU A O 1
ATOM 1526 N N . SER A 1 185 ? -10.528 8.170 24.732 1.00 92.62 185 SER A N 1
ATOM 1527 C CA . SER A 1 185 ? -10.909 9.554 25.058 1.00 92.62 185 SER A CA 1
ATOM 1528 C C . SER A 1 185 ? -10.145 10.628 24.272 1.00 92.62 185 SER A C 1
ATOM 1530 O O . SER A 1 185 ? -10.645 11.729 24.059 1.00 92.62 185 SER A O 1
ATOM 1532 N N . LYS A 1 186 ? -8.930 10.311 23.806 1.00 92.19 186 LYS A N 1
ATOM 1533 C CA . LYS A 1 186 ? -8.072 11.206 23.006 1.00 92.19 186 LYS A CA 1
ATOM 1534 C C . LYS A 1 186 ? -8.299 11.103 21.500 1.00 92.19 186 LYS A C 1
ATOM 1536 O O . LYS A 1 186 ? -7.620 11.794 20.742 1.00 92.19 186 LYS A O 1
ATOM 1541 N N . TYR A 1 187 ? -9.191 10.223 21.057 1.00 91.88 187 TYR A N 1
ATOM 1542 C CA . TYR A 1 187 ? -9.537 10.108 19.651 1.00 91.88 187 TYR A CA 1
ATOM 1543 C C . TYR A 1 187 ? -10.258 11.391 19.216 1.00 91.88 187 TYR A C 1
ATOM 1545 O O . TYR A 1 187 ? -11.370 11.674 19.661 1.00 91.88 187 TYR A O 1
ATOM 1553 N N . GLY A 1 188 ? -9.602 12.187 18.372 1.00 92.06 188 GLY A N 1
ATOM 1554 C CA . GLY A 1 188 ? -10.149 13.433 17.838 1.00 92.06 188 GLY A CA 1
ATOM 1555 C C . GLY A 1 188 ? -11.069 13.177 16.648 1.00 92.06 188 GLY A C 1
ATOM 1556 O O . GLY A 1 188 ? -12.074 12.471 16.750 1.00 92.06 188 GLY A O 1
ATOM 1557 N N . ASP A 1 189 ? -10.710 13.751 15.505 1.00 94.44 189 ASP A N 1
ATOM 1558 C CA . ASP A 1 189 ? -11.358 13.503 14.222 1.00 94.44 189 ASP A CA 1
ATOM 1559 C C . ASP A 1 189 ? -10.682 12.359 13.441 1.00 94.44 189 ASP A C 1
ATOM 1561 O O . ASP A 1 189 ? -9.540 11.969 13.704 1.00 94.44 189 ASP A O 1
ATOM 1565 N N . THR A 1 190 ? -11.391 11.849 12.434 1.00 96.06 190 THR A N 1
ATOM 1566 C CA . THR A 1 190 ? -10.931 10.747 11.577 1.00 96.06 190 THR A CA 1
ATOM 1567 C C . THR A 1 190 ? -9.607 11.055 10.864 1.00 96.06 190 THR A C 1
ATOM 1569 O O . THR A 1 190 ? -8.740 10.187 10.774 1.00 96.06 190 THR A O 1
ATOM 1572 N N . LYS A 1 191 ? -9.397 12.287 10.384 1.00 96.94 191 LYS A N 1
ATOM 1573 C CA . LYS A 1 191 ? -8.174 12.657 9.656 1.00 96.94 191 LYS A CA 1
ATOM 1574 C C . LYS A 1 191 ? -6.962 12.624 10.587 1.00 96.94 191 LYS A C 1
ATOM 1576 O O . LYS A 1 191 ? -5.932 12.047 10.236 1.00 96.94 191 LYS A O 1
ATOM 1581 N N . SER A 1 192 ? -7.097 13.196 11.781 1.00 96.62 192 SER A N 1
ATOM 1582 C CA . SER A 1 192 ? -6.058 13.175 12.814 1.00 96.62 192 SER A CA 1
ATOM 1583 C C . SER A 1 192 ? -5.763 11.752 13.298 1.00 96.62 192 SER A C 1
ATOM 1585 O O . SER A 1 192 ? -4.597 11.387 13.446 1.00 96.62 192 SER A O 1
ATOM 1587 N N . ALA A 1 193 ? -6.796 10.926 13.491 1.00 97.06 193 ALA A N 1
ATOM 1588 C CA . ALA A 1 193 ? -6.640 9.527 13.889 1.00 97.06 193 ALA A CA 1
ATOM 1589 C C . ALA A 1 193 ? -5.854 8.713 12.849 1.00 97.06 193 ALA A C 1
ATOM 1591 O O . ALA A 1 193 ? -4.867 8.065 13.203 1.00 97.06 193 ALA A O 1
ATOM 1592 N N . ARG A 1 194 ? -6.209 8.829 11.560 1.00 98.19 194 ARG A N 1
ATOM 1593 C CA . ARG A 1 194 ? -5.468 8.197 10.455 1.00 98.19 194 ARG A CA 1
ATOM 1594 C C . ARG A 1 194 ? -4.010 8.643 10.413 1.00 98.19 194 ARG A C 1
ATOM 1596 O O . ARG A 1 194 ? -3.129 7.803 10.283 1.00 98.19 194 ARG A O 1
ATOM 1603 N N . ALA A 1 195 ? -3.736 9.940 10.573 1.00 97.44 195 ALA A N 1
ATOM 1604 C CA . ALA A 1 195 ? -2.368 10.463 10.568 1.00 97.44 195 ALA A CA 1
ATOM 1605 C C . ALA A 1 195 ? -1.520 9.912 11.729 1.00 97.44 195 ALA A C 1
ATOM 1607 O O . ALA A 1 195 ? -0.362 9.545 11.533 1.00 97.44 195 ALA A O 1
ATOM 1608 N N . ILE A 1 196 ? -2.093 9.817 12.933 1.00 96.31 196 ILE A N 1
ATOM 1609 C CA . ILE A 1 196 ? -1.408 9.239 14.099 1.00 96.31 196 ILE A CA 1
ATOM 1610 C C . ILE A 1 196 ? -1.143 7.747 13.883 1.00 96.31 196 ILE A C 1
ATOM 1612 O O . ILE A 1 196 ? -0.025 7.289 14.125 1.00 96.31 196 ILE A O 1
ATOM 1616 N N . MET A 1 197 ? -2.146 7.001 13.414 1.00 97.69 197 MET A N 1
ATOM 1617 C CA . MET A 1 197 ? -2.009 5.577 13.107 1.00 97.69 197 MET A CA 1
ATOM 1618 C C . MET A 1 197 ? -0.925 5.349 12.048 1.00 97.69 197 MET A C 1
ATOM 1620 O O . MET A 1 197 ? -0.071 4.484 12.219 1.00 97.69 197 MET A O 1
ATOM 1624 N N . LEU A 1 198 ? -0.902 6.159 10.988 1.00 98.19 198 LEU A N 1
ATOM 1625 C CA . LEU A 1 198 ? 0.062 6.036 9.898 1.00 98.19 198 LEU A CA 1
ATOM 1626 C C . LEU A 1 198 ? 1.513 6.173 10.380 1.00 98.19 198 LEU A C 1
ATOM 1628 O O . LEU A 1 198 ? 2.374 5.412 9.948 1.00 98.19 198 LEU A O 1
ATOM 1632 N N . VAL A 1 199 ? 1.787 7.068 11.336 1.00 98.12 199 VAL A N 1
ATOM 1633 C CA . VAL A 1 199 ? 3.120 7.183 11.959 1.00 98.12 199 VAL A CA 1
ATOM 1634 C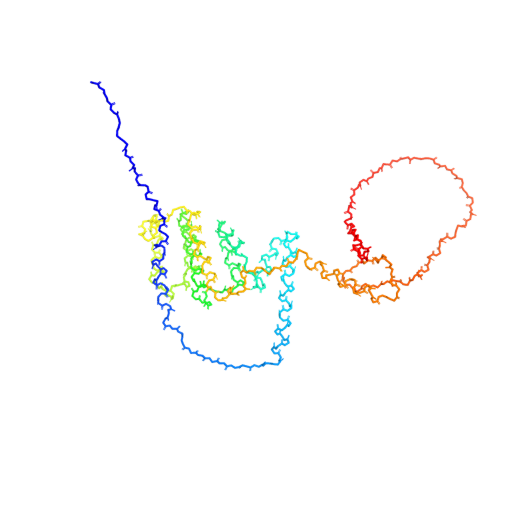 C . VAL A 1 199 ? 3.548 5.877 12.634 1.00 98.12 199 VAL A C 1
ATOM 1636 O O . VAL A 1 199 ? 4.730 5.535 12.607 1.00 98.12 199 VAL A O 1
ATOM 1639 N N . GLU A 1 200 ? 2.620 5.151 13.256 1.00 96.81 200 GLU A N 1
ATOM 1640 C CA . GLU A 1 200 ? 2.915 3.848 13.854 1.00 96.81 200 GLU A CA 1
ATOM 1641 C C . GLU A 1 200 ? 3.069 2.759 12.786 1.00 96.81 200 GLU A C 1
ATOM 1643 O O . GLU A 1 200 ? 4.033 1.997 12.838 1.00 96.81 200 GLU A O 1
ATOM 1648 N N . LEU A 1 201 ? 2.195 2.729 11.773 1.00 98.56 201 LEU A N 1
ATOM 1649 C CA . LEU A 1 201 ? 2.285 1.775 10.663 1.00 98.56 201 LEU A CA 1
ATOM 1650 C C . LEU A 1 201 ? 3.631 1.864 9.939 1.00 98.56 201 LEU A C 1
ATOM 1652 O O . LEU A 1 201 ? 4.255 0.832 9.709 1.00 98.56 201 LEU A O 1
ATOM 1656 N N . LYS A 1 202 ? 4.130 3.076 9.662 1.00 98.50 202 LYS A N 1
ATOM 1657 C CA . LYS A 1 202 ? 5.449 3.279 9.040 1.00 98.50 202 LYS A CA 1
ATOM 1658 C C . LYS A 1 202 ? 6.568 2.617 9.835 1.00 98.50 202 LYS A C 1
ATOM 1660 O O . LYS A 1 202 ? 7.342 1.852 9.273 1.00 98.50 202 LYS A O 1
ATOM 1665 N N . LYS A 1 203 ? 6.606 2.831 11.154 1.00 98.44 203 LYS A N 1
ATOM 1666 C CA . LYS A 1 203 ? 7.615 2.208 12.028 1.00 98.44 203 LYS A CA 1
ATOM 1667 C C . LYS A 1 203 ? 7.509 0.690 12.027 1.00 98.44 203 LYS A C 1
ATOM 1669 O O . LYS A 1 203 ? 8.527 0.006 12.069 1.00 98.44 203 LYS A O 1
ATOM 1674 N N . LEU A 1 204 ? 6.285 0.159 12.022 1.00 98.50 204 LEU A N 1
ATOM 1675 C CA . LEU A 1 204 ? 6.063 -1.283 11.987 1.00 98.50 204 LEU A CA 1
ATOM 1676 C C . LEU A 1 204 ? 6.524 -1.884 10.664 1.00 98.50 204 LEU A C 1
ATOM 1678 O O . LEU A 1 204 ? 7.168 -2.925 10.692 1.00 98.50 204 LEU A O 1
ATOM 1682 N N . ILE A 1 205 ? 6.240 -1.224 9.541 1.00 98.62 205 ILE A N 1
ATOM 1683 C CA . ILE A 1 205 ? 6.674 -1.642 8.205 1.00 98.62 205 ILE A CA 1
ATOM 1684 C C . ILE A 1 205 ? 8.203 -1.585 8.099 1.00 98.62 205 ILE A C 1
ATOM 1686 O O . ILE A 1 205 ? 8.821 -2.574 7.720 1.00 98.62 205 ILE A O 1
ATOM 1690 N N . GLU A 1 206 ? 8.827 -0.481 8.514 1.00 98.19 206 GLU A N 1
ATOM 1691 C CA . GLU A 1 206 ? 10.288 -0.306 8.508 1.00 98.19 206 GLU A CA 1
ATOM 1692 C C . GLU A 1 206 ? 11.015 -1.334 9.392 1.00 98.19 206 GLU A C 1
ATOM 1694 O O . GLU A 1 206 ? 12.108 -1.787 9.053 1.00 98.19 206 GLU A O 1
ATOM 1699 N N . ALA A 1 207 ? 10.413 -1.731 10.517 1.00 98.00 207 ALA A N 1
ATOM 1700 C CA . ALA A 1 207 ? 10.969 -2.738 11.421 1.00 98.00 207 ALA A CA 1
ATOM 1701 C C . ALA A 1 207 ? 10.646 -4.190 11.015 1.00 98.00 207 ALA A C 1
ATOM 1703 O O . ALA A 1 207 ? 11.215 -5.125 11.590 1.00 98.00 207 ALA A O 1
ATOM 1704 N N . ASN A 1 208 ? 9.730 -4.405 10.067 1.00 98.12 208 ASN A N 1
ATOM 1705 C CA . ASN A 1 208 ? 9.283 -5.737 9.681 1.00 98.12 208 ASN A CA 1
ATOM 1706 C C . ASN A 1 208 ? 10.296 -6.386 8.718 1.00 98.12 208 ASN A C 1
ATOM 1708 O O . ASN A 1 208 ? 10.538 -5.856 7.632 1.00 98.12 208 ASN A O 1
ATOM 1712 N N . PRO A 1 209 ? 10.867 -7.560 9.057 1.00 97.88 209 PRO A N 1
ATOM 1713 C CA . PRO A 1 209 ? 11.882 -8.206 8.226 1.00 97.88 209 PRO A CA 1
ATOM 1714 C C . PRO A 1 209 ? 11.403 -8.544 6.807 1.00 97.88 209 PRO A C 1
ATOM 1716 O O . PRO A 1 209 ? 12.235 -8.611 5.908 1.00 97.88 209 PRO A O 1
ATOM 1719 N N . LEU A 1 210 ? 10.094 -8.707 6.579 1.00 98.06 210 LEU A N 1
ATOM 1720 C CA . LEU A 1 210 ? 9.534 -8.998 5.251 1.00 98.06 210 LEU A CA 1
ATOM 1721 C C . LEU A 1 210 ? 9.603 -7.816 4.274 1.00 98.06 210 LEU A C 1
ATOM 1723 O O . LEU A 1 210 ? 9.517 -8.016 3.062 1.00 98.06 210 LEU A O 1
ATOM 1727 N N . PHE A 1 211 ? 9.774 -6.600 4.795 1.00 97.88 211 PHE A N 1
ATOM 1728 C CA . PHE A 1 211 ? 9.901 -5.368 4.013 1.00 97.88 211 PHE A CA 1
ATOM 1729 C C . PHE A 1 211 ? 11.361 -4.933 3.841 1.00 97.88 211 PHE A C 1
ATOM 1731 O O . PHE A 1 211 ? 11.638 -3.939 3.165 1.00 97.88 211 PHE A O 1
ATOM 1738 N N . ARG A 1 212 ? 12.313 -5.675 4.425 1.00 94.56 212 ARG A N 1
ATOM 1739 C CA . ARG A 1 212 ? 13.742 -5.412 4.246 1.00 94.56 212 ARG A CA 1
ATOM 1740 C C . ARG A 1 212 ? 14.088 -5.449 2.756 1.00 94.56 212 ARG A C 1
ATOM 1742 O O . ARG A 1 212 ? 13.650 -6.344 2.042 1.00 94.56 212 ARG A O 1
ATOM 1749 N N . ASP A 1 213 ? 14.845 -4.452 2.302 1.00 93.38 213 ASP A N 1
ATOM 1750 C CA . ASP A 1 213 ? 15.265 -4.281 0.902 1.00 93.38 213 ASP A CA 1
ATOM 1751 C C . ASP A 1 213 ? 14.109 -4.119 -0.106 1.00 93.38 213 ASP A C 1
ATOM 1753 O O . ASP A 1 213 ? 14.293 -4.327 -1.307 1.00 93.38 213 ASP A O 1
ATOM 1757 N N . LYS A 1 214 ? 12.918 -3.730 0.375 1.00 98.00 214 LYS A N 1
ATOM 1758 C CA . LYS A 1 214 ? 11.734 -3.438 -0.454 1.00 98.00 214 LYS A CA 1
ATOM 1759 C C . LYS A 1 214 ? 11.237 -1.998 -0.335 1.00 98.00 214 LYS A C 1
ATOM 1761 O O . LYS A 1 214 ? 10.333 -1.621 -1.063 1.00 98.00 214 LYS A O 1
ATOM 1766 N N . LEU A 1 215 ? 11.796 -1.195 0.572 1.00 97.81 215 LEU A N 1
ATOM 1767 C CA . LEU A 1 215 ? 11.326 0.174 0.856 1.00 97.81 215 LEU A CA 1
ATOM 1768 C C . LEU A 1 215 ? 12.074 1.264 0.084 1.00 97.81 215 LEU A C 1
ATOM 1770 O O . LEU A 1 215 ? 11.709 2.434 0.164 1.00 97.81 215 LEU A O 1
ATOM 1774 N N . GLN A 1 216 ? 13.142 0.903 -0.625 1.00 96.56 216 GLN A N 1
ATOM 1775 C CA . GLN A 1 216 ? 13.956 1.835 -1.396 1.00 96.56 216 GLN A CA 1
ATOM 1776 C C . GLN A 1 216 ? 13.906 1.438 -2.862 1.00 96.56 216 GLN A C 1
ATOM 1778 O O . GLN A 1 216 ? 14.253 0.312 -3.218 1.00 96.56 216 GLN A O 1
ATOM 1783 N N . PHE A 1 217 ? 13.461 2.367 -3.703 1.00 96.50 217 PHE A N 1
ATOM 1784 C CA . PHE A 1 217 ? 13.493 2.163 -5.141 1.00 96.50 217 PHE A CA 1
ATOM 1785 C C . PHE A 1 217 ? 14.952 2.275 -5.624 1.00 96.50 217 PHE A C 1
ATOM 1787 O O . PHE A 1 217 ? 15.659 3.187 -5.181 1.00 96.50 217 PHE A O 1
ATOM 1794 N N . PRO A 1 218 ? 15.439 1.377 -6.499 1.00 95.94 218 PRO A N 1
ATOM 1795 C CA . PRO A 1 218 ? 16.799 1.447 -7.021 1.00 95.94 218 PRO A CA 1
ATOM 1796 C C . PRO A 1 218 ? 17.081 2.782 -7.715 1.00 95.94 218 PRO A C 1
ATOM 1798 O O . PRO A 1 218 ? 16.234 3.326 -8.422 1.00 95.94 218 PRO A O 1
ATOM 1801 N N . ASN A 1 219 ? 18.298 3.302 -7.560 1.00 95.44 219 ASN A N 1
ATOM 1802 C CA . ASN A 1 219 ? 18.705 4.517 -8.258 1.00 95.44 219 ASN A CA 1
ATOM 1803 C C . ASN A 1 219 ? 19.000 4.202 -9.734 1.00 95.44 219 ASN A C 1
ATOM 1805 O O . ASN A 1 219 ? 20.083 3.726 -10.081 1.00 95.44 219 ASN A O 1
ATOM 1809 N N . LEU A 1 220 ? 18.015 4.447 -10.595 1.00 95.44 220 LEU A N 1
ATOM 1810 C CA . LEU A 1 220 ? 18.095 4.234 -12.034 1.00 95.44 220 LEU A CA 1
ATOM 1811 C C . LEU A 1 220 ? 18.209 5.578 -12.756 1.00 95.44 220 LEU A C 1
ATOM 1813 O O . LEU A 1 220 ? 17.525 6.542 -12.420 1.00 95.44 220 LEU A O 1
ATOM 1817 N N . LYS A 1 221 ? 19.022 5.631 -13.816 1.00 97.38 221 LYS A N 1
ATOM 1818 C CA . LYS A 1 221 ? 18.919 6.731 -14.787 1.00 97.38 221 LYS A CA 1
ATOM 1819 C C . LYS A 1 221 ? 17.523 6.710 -15.418 1.00 97.38 221 LYS A C 1
ATOM 1821 O O . LYS A 1 221 ? 16.969 5.630 -15.614 1.00 97.38 221 LYS A O 1
ATOM 1826 N N . ASN A 1 222 ? 16.989 7.878 -15.763 1.00 96.00 222 ASN A N 1
ATOM 1827 C CA . ASN A 1 222 ? 15.689 7.987 -16.431 1.00 96.00 222 ASN A CA 1
ATOM 1828 C C . ASN A 1 222 ? 15.651 7.135 -17.705 1.00 96.00 222 ASN A C 1
ATOM 1830 O O . ASN A 1 222 ? 16.645 7.045 -18.435 1.00 96.00 222 ASN A O 1
ATOM 1834 N N . SER A 1 223 ? 14.499 6.523 -17.965 1.00 97.44 223 SER A N 1
ATOM 1835 C CA . SER A 1 223 ? 14.223 5.717 -19.148 1.00 97.44 223 SER A CA 1
ATOM 1836 C C . SER A 1 223 ? 15.257 4.608 -19.379 1.00 97.44 223 SER A C 1
ATOM 1838 O O . SER A 1 223 ? 15.684 4.346 -20.514 1.00 97.44 223 SER A O 1
ATOM 1840 N N . ARG A 1 224 ? 15.686 3.925 -18.304 1.00 98.38 224 ARG A N 1
ATOM 1841 C CA . ARG A 1 224 ? 16.724 2.886 -18.384 1.00 98.38 224 ARG A CA 1
ATOM 1842 C C . ARG A 1 224 ? 16.300 1.724 -19.279 1.00 98.38 224 ARG A C 1
ATOM 1844 O O . ARG A 1 224 ? 17.124 1.255 -20.064 1.00 98.38 224 ARG A O 1
ATOM 1851 N N . LEU A 1 225 ? 15.029 1.315 -19.229 1.00 98.38 225 LEU A N 1
ATOM 1852 C CA . LEU A 1 225 ? 14.486 0.275 -20.111 1.00 98.38 225 LEU A CA 1
ATOM 1853 C C . LEU A 1 225 ? 14.585 0.677 -21.591 1.00 98.38 225 LEU A C 1
ATOM 1855 O O . LEU A 1 225 ? 15.111 -0.078 -22.404 1.00 98.38 225 LEU A O 1
ATOM 1859 N N . ARG A 1 226 ? 14.164 1.903 -21.933 1.00 98.00 226 ARG A N 1
ATOM 1860 C CA . ARG A 1 226 ? 14.266 2.446 -23.301 1.00 98.00 226 ARG A CA 1
ATOM 1861 C C . ARG A 1 226 ? 15.721 2.500 -23.775 1.00 98.00 226 ARG A C 1
ATOM 1863 O O . ARG A 1 226 ? 16.012 2.180 -24.924 1.00 98.00 226 ARG A O 1
ATOM 1870 N N . THR A 1 227 ? 16.641 2.847 -22.874 1.00 98.38 227 THR A N 1
ATOM 1871 C CA . THR A 1 227 ? 18.083 2.861 -23.155 1.00 98.38 227 THR A CA 1
ATOM 1872 C C . THR A 1 227 ? 18.608 1.466 -23.498 1.00 98.38 227 THR A C 1
ATOM 1874 O O . THR A 1 227 ? 19.354 1.325 -24.464 1.00 98.38 227 THR A O 1
ATOM 1877 N N . LEU A 1 228 ? 18.218 0.438 -22.737 1.00 98.19 228 LEU A N 1
ATOM 1878 C CA . LEU A 1 228 ? 18.616 -0.949 -23.002 1.00 98.19 228 LEU A CA 1
ATOM 1879 C C . LEU A 1 228 ? 18.058 -1.450 -24.337 1.00 98.19 228 LEU A C 1
ATOM 1881 O O . LEU A 1 228 ? 18.809 -1.999 -25.135 1.00 98.19 228 LEU A O 1
ATOM 1885 N N . ILE A 1 229 ? 16.784 -1.173 -24.625 1.00 98.06 229 ILE A N 1
ATOM 1886 C CA . ILE A 1 229 ? 16.160 -1.506 -25.915 1.00 98.06 229 ILE A CA 1
ATOM 1887 C C . ILE A 1 229 ? 16.938 -0.870 -27.078 1.00 98.06 229 ILE A C 1
ATOM 1889 O O . ILE A 1 229 ? 17.236 -1.536 -28.067 1.00 98.06 229 ILE A O 1
ATOM 1893 N N . ASN A 1 230 ? 17.333 0.401 -26.952 1.00 96.69 230 ASN A N 1
ATOM 1894 C CA . ASN A 1 230 ? 18.133 1.080 -27.972 1.00 96.69 230 ASN A CA 1
ATOM 1895 C C . ASN A 1 230 ? 19.528 0.449 -28.147 1.00 96.69 230 ASN A C 1
ATOM 1897 O O . ASN A 1 230 ? 20.029 0.341 -29.263 1.00 96.69 230 ASN A O 1
ATOM 1901 N N . GLN A 1 231 ? 20.157 0.000 -27.058 1.00 97.81 231 GLN A N 1
ATOM 1902 C CA . GLN A 1 231 ? 21.427 -0.730 -27.120 1.00 97.81 231 GLN A CA 1
ATOM 1903 C C . GLN A 1 231 ? 21.272 -2.075 -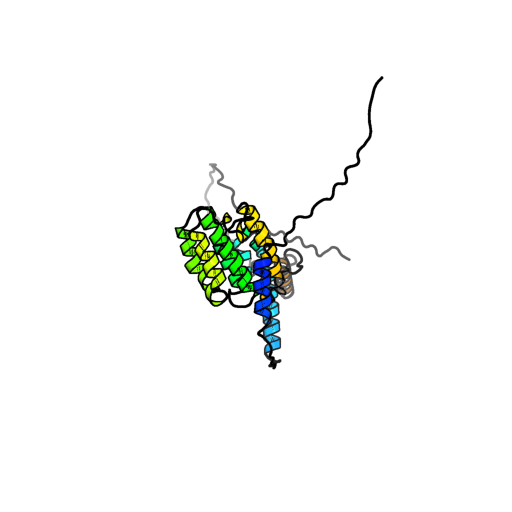27.845 1.00 97.81 231 GLN A C 1
ATOM 1905 O O . GLN A 1 231 ? 22.104 -2.392 -28.695 1.00 97.81 231 GLN A O 1
ATOM 1910 N N . SER A 1 232 ? 20.195 -2.822 -27.581 1.00 97.69 232 SER A N 1
ATOM 1911 C CA . SER A 1 232 ? 19.876 -4.066 -28.294 1.00 97.69 232 SER A CA 1
ATOM 1912 C C . SER A 1 232 ? 19.685 -3.836 -29.794 1.00 97.69 232 SER A C 1
ATOM 1914 O O . SER A 1 232 ? 20.256 -4.560 -30.605 1.00 97.69 232 SER A O 1
ATOM 1916 N N . LEU A 1 233 ? 18.952 -2.788 -30.176 1.00 96.50 233 LEU A N 1
ATOM 1917 C CA . LEU A 1 233 ? 18.753 -2.412 -31.578 1.00 96.50 233 LEU A CA 1
ATOM 1918 C C . LEU A 1 233 ? 20.064 -2.048 -32.287 1.00 96.50 233 LEU A C 1
ATOM 1920 O O . LEU A 1 233 ? 20.308 -2.492 -33.411 1.00 96.50 233 LEU A O 1
ATOM 1924 N N . ASN A 1 234 ? 20.934 -1.282 -31.624 1.00 95.50 234 ASN A N 1
ATOM 1925 C CA . ASN A 1 234 ? 22.256 -0.951 -32.156 1.00 95.50 234 ASN A CA 1
ATOM 1926 C C . ASN A 1 234 ? 23.108 -2.207 -32.368 1.00 95.50 234 ASN A C 1
ATOM 1928 O O . ASN A 1 234 ? 23.770 -2.332 -33.396 1.00 95.50 234 ASN A O 1
ATOM 1932 N N . TRP A 1 235 ? 23.067 -3.148 -31.423 1.00 96.62 235 TRP A N 1
ATOM 1933 C CA . TRP A 1 235 ? 23.779 -4.418 -31.536 1.00 96.62 235 TRP A CA 1
ATOM 1934 C C . TRP A 1 235 ? 23.261 -5.267 -32.707 1.00 96.62 235 TRP A C 1
ATOM 1936 O O . TRP A 1 235 ? 24.055 -5.722 -33.526 1.00 96.62 235 TRP A O 1
ATOM 1946 N N . GLN A 1 236 ? 21.939 -5.399 -32.871 1.00 96.12 236 GLN A N 1
ATOM 1947 C CA . GLN A 1 236 ? 21.345 -6.084 -34.030 1.00 96.12 236 GLN A CA 1
ATOM 1948 C C . GLN A 1 236 ? 21.771 -5.433 -35.357 1.00 96.12 236 GLN A C 1
ATOM 1950 O O . GLN A 1 236 ? 22.112 -6.117 -36.323 1.00 96.12 236 GLN A O 1
ATOM 1955 N N . HIS A 1 237 ? 21.797 -4.098 -35.416 1.00 94.06 237 HIS A N 1
ATOM 1956 C CA . HIS A 1 237 ? 22.228 -3.372 -36.607 1.00 94.06 237 HIS A CA 1
ATOM 1957 C C . HIS A 1 237 ? 23.708 -3.599 -36.948 1.00 94.06 237 HIS A C 1
ATOM 1959 O O . HIS A 1 237 ? 24.039 -3.774 -38.120 1.00 94.06 237 HIS A O 1
ATOM 1965 N N . GLN A 1 238 ? 24.592 -3.673 -35.948 1.00 93.88 238 GLN A N 1
ATOM 1966 C CA . GLN A 1 238 ? 26.017 -3.973 -36.153 1.00 93.88 238 GLN A CA 1
ATOM 1967 C C . GLN A 1 238 ? 26.255 -5.349 -36.792 1.00 93.88 238 GLN A C 1
ATOM 1969 O O . GLN A 1 238 ? 27.253 -5.536 -37.483 1.00 93.88 238 GLN A O 1
ATOM 1974 N N . LEU A 1 239 ? 25.332 -6.296 -36.605 1.00 93.75 239 LEU A N 1
ATOM 1975 C CA . LEU A 1 239 ? 25.397 -7.631 -37.208 1.00 93.75 239 LEU A CA 1
ATOM 1976 C C . LEU A 1 239 ? 24.850 -7.686 -38.643 1.00 93.75 239 LEU A C 1
ATOM 1978 O O . LEU A 1 239 ? 24.902 -8.733 -39.296 1.00 93.75 239 LEU A O 1
ATOM 1982 N N . CYS A 1 240 ? 24.320 -6.581 -39.169 1.00 93.81 240 CYS A N 1
ATOM 1983 C CA . CYS A 1 240 ? 23.830 -6.535 -40.539 1.00 93.81 240 CYS A CA 1
ATOM 1984 C C . CYS A 1 240 ? 24.981 -6.661 -41.544 1.00 93.81 240 CYS A C 1
ATOM 1986 O O . CYS A 1 240 ? 25.988 -5.970 -41.445 1.00 93.81 240 CYS A O 1
ATOM 1988 N N . LYS A 1 241 ? 24.794 -7.477 -42.590 1.00 90.06 241 LYS A N 1
ATOM 1989 C CA . LYS A 1 241 ? 25.810 -7.680 -43.642 1.00 90.06 241 LYS A CA 1
ATOM 1990 C C . LYS A 1 241 ? 26.160 -6.397 -44.408 1.00 90.06 241 LYS A C 1
ATOM 1992 O O . LYS A 1 241 ? 27.308 -6.210 -44.777 1.00 90.06 241 LYS A O 1
ATOM 1997 N N . ASN A 1 242 ? 25.162 -5.545 -44.658 1.00 87.38 242 ASN A N 1
ATOM 1998 C CA . ASN A 1 242 ? 25.297 -4.260 -45.353 1.00 87.38 242 ASN A CA 1
ATOM 1999 C C . ASN A 1 242 ? 24.559 -3.173 -44.544 1.00 87.38 242 ASN A C 1
ATOM 2001 O O . ASN A 1 242 ? 23.406 -2.859 -44.869 1.00 87.38 242 ASN A O 1
ATOM 2005 N N . PRO A 1 243 ? 25.159 -2.655 -43.455 1.00 87.94 243 PRO A N 1
ATOM 2006 C CA . PRO A 1 243 ? 24.500 -1.699 -42.575 1.00 87.94 243 PRO A CA 1
ATOM 2007 C C . PRO A 1 243 ? 24.287 -0.369 -43.303 1.00 87.94 243 PRO A C 1
ATOM 2009 O O . PRO A 1 243 ? 25.209 0.214 -43.874 1.00 87.94 243 PRO A O 1
ATOM 2012 N N . ARG A 1 244 ? 23.042 0.112 -43.313 1.00 87.00 244 ARG A N 1
ATOM 2013 C CA . ARG A 1 244 ? 22.714 1.441 -43.842 1.00 87.00 244 ARG A CA 1
ATOM 2014 C C . ARG A 1 244 ? 23.060 2.503 -42.793 1.00 87.00 244 ARG A C 1
ATOM 2016 O O . ARG A 1 244 ? 22.696 2.294 -41.642 1.00 87.00 244 ARG A O 1
ATOM 2023 N N . PRO A 1 245 ? 23.633 3.665 -43.172 1.00 86.88 245 PRO A N 1
ATOM 2024 C CA . PRO A 1 245 ? 23.919 4.750 -42.225 1.00 86.88 245 PRO A CA 1
ATOM 2025 C C . PRO A 1 245 ? 22.695 5.225 -41.431 1.00 86.88 245 PRO A C 1
ATOM 2027 O O . PRO A 1 245 ? 22.828 5.670 -40.298 1.00 86.88 245 PRO A O 1
ATOM 2030 N N . ASN A 1 246 ? 21.505 5.124 -42.030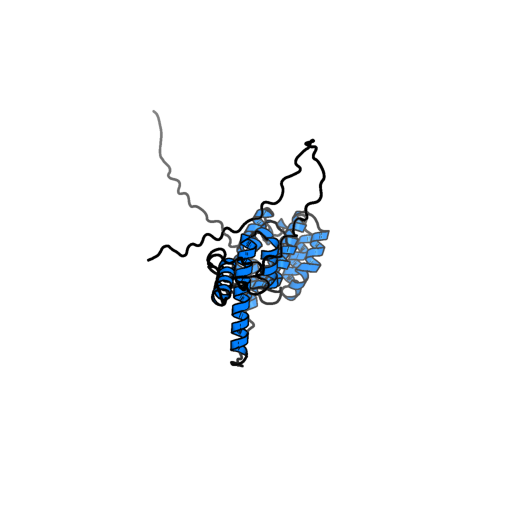 1.00 85.50 246 ASN A N 1
ATOM 2031 C CA . ASN A 1 246 ? 20.232 5.384 -41.371 1.00 85.50 246 ASN A CA 1
ATOM 2032 C C . ASN A 1 246 ? 19.350 4.124 -41.456 1.00 85.50 246 ASN A C 1
ATOM 2034 O O . ASN A 1 246 ? 18.701 3.909 -42.490 1.00 85.50 246 ASN A O 1
ATOM 2038 N N . PRO A 1 247 ? 19.385 3.239 -40.444 1.00 87.62 247 PRO A N 1
ATOM 2039 C CA . PRO A 1 247 ? 18.558 2.044 -40.435 1.00 87.62 247 PRO A CA 1
ATOM 2040 C C . PRO A 1 247 ? 17.089 2.384 -40.173 1.00 87.62 247 PRO A C 1
ATOM 2042 O O . PRO A 1 247 ? 16.753 3.094 -39.232 1.00 87.62 247 PRO A O 1
ATOM 2045 N N . ASP A 1 248 ? 16.204 1.811 -40.985 1.00 89.00 248 ASP A N 1
ATOM 2046 C CA . ASP A 1 248 ? 14.764 1.812 -40.723 1.00 89.00 248 ASP A CA 1
ATOM 2047 C C . ASP A 1 248 ? 14.423 0.640 -39.787 1.00 89.00 248 ASP A C 1
ATOM 2049 O O . ASP A 1 248 ? 14.380 -0.526 -40.204 1.00 89.00 248 ASP A O 1
ATOM 2053 N N . ILE A 1 249 ? 14.265 0.933 -38.495 1.00 91.12 249 ILE A N 1
ATOM 2054 C CA . ILE A 1 249 ? 13.930 -0.054 -37.464 1.00 91.12 249 ILE A CA 1
ATOM 2055 C C . ILE A 1 249 ? 12.410 -0.172 -37.380 1.00 91.12 249 ILE A C 1
ATOM 2057 O O . ILE A 1 249 ? 11.728 0.716 -36.878 1.00 91.12 249 ILE A O 1
ATOM 2061 N N . LYS A 1 250 ? 11.878 -1.298 -37.860 1.00 92.62 250 LYS A N 1
ATOM 2062 C CA . LYS A 1 250 ? 10.430 -1.484 -38.028 1.00 92.62 250 LYS A CA 1
ATOM 2063 C C . LYS A 1 250 ? 9.700 -1.934 -36.767 1.00 92.62 250 LYS A C 1
ATOM 2065 O O . LYS A 1 250 ? 8.519 -1.647 -36.614 1.00 92.62 250 LYS A O 1
ATOM 2070 N N . THR A 1 251 ? 10.354 -2.720 -35.917 1.00 94.75 251 THR A N 1
ATOM 2071 C CA . THR A 1 251 ? 9.710 -3.367 -34.770 1.00 94.75 251 THR A CA 1
ATOM 2072 C C . THR A 1 251 ? 10.742 -3.828 -33.746 1.00 94.75 251 THR A C 1
ATOM 2074 O O . THR A 1 251 ? 11.908 -4.012 -34.083 1.00 94.75 251 THR A O 1
ATOM 2077 N N . LEU A 1 252 ? 10.288 -4.027 -32.507 1.00 96.50 252 LEU A N 1
ATOM 2078 C CA . LEU A 1 252 ? 11.032 -4.700 -31.439 1.00 96.50 252 LEU A CA 1
ATOM 2079 C C . LEU A 1 252 ? 10.709 -6.202 -31.348 1.00 96.50 252 LEU A C 1
ATOM 2081 O O . LEU A 1 252 ? 11.347 -6.914 -30.583 1.00 96.50 252 LEU A O 1
ATOM 2085 N N . PHE A 1 253 ? 9.693 -6.686 -32.075 1.00 96.25 253 PHE A N 1
ATOM 2086 C CA . PHE A 1 253 ? 9.189 -8.061 -31.940 1.00 96.25 253 PHE A CA 1
ATOM 2087 C C . PHE A 1 253 ? 10.051 -9.114 -32.643 1.00 96.25 253 PHE A C 1
ATOM 2089 O O . PHE A 1 253 ? 9.958 -10.292 -32.316 1.00 96.25 253 PHE A O 1
ATOM 2096 N N . VAL A 1 254 ? 10.864 -8.704 -33.616 1.00 95.38 254 VAL A N 1
ATOM 2097 C CA . VAL A 1 254 ? 11.839 -9.552 -34.310 1.00 95.38 254 VAL A CA 1
ATOM 2098 C C . VAL A 1 254 ? 13.117 -8.755 -34.531 1.00 95.38 254 VAL A C 1
ATOM 2100 O O . VAL A 1 254 ? 13.064 -7.527 -34.625 1.00 95.38 254 VAL A O 1
ATOM 2103 N N . ASP A 1 255 ? 14.249 -9.450 -34.635 1.00 96.19 255 ASP A N 1
ATOM 2104 C CA . ASP A 1 255 ? 15.547 -8.807 -34.829 1.00 96.19 255 ASP A CA 1
ATOM 2105 C C . ASP A 1 255 ? 15.593 -7.974 -36.116 1.00 96.19 255 ASP A C 1
ATOM 2107 O O . ASP A 1 255 ? 15.104 -8.370 -37.181 1.00 96.19 255 ASP A O 1
ATOM 2111 N N . HIS A 1 256 ? 16.226 -6.805 -36.026 1.00 93.25 256 HIS A N 1
ATOM 2112 C CA . HIS A 1 256 ? 16.472 -5.957 -37.181 1.00 93.25 256 HIS A CA 1
ATOM 2113 C C . HIS A 1 256 ? 17.432 -6.626 -38.178 1.00 93.25 256 HIS A C 1
ATOM 2115 O O . HIS A 1 256 ? 18.421 -7.260 -37.818 1.00 93.25 256 HIS A O 1
ATOM 2121 N N . SER A 1 257 ? 17.175 -6.424 -39.471 1.00 90.75 257 SER A N 1
ATOM 2122 C CA . SER A 1 257 ? 18.086 -6.792 -40.554 1.00 90.75 257 SER A CA 1
ATOM 2123 C C . SER A 1 257 ? 18.020 -5.757 -41.674 1.00 90.75 257 SER A C 1
ATOM 2125 O O . SER A 1 257 ? 16.943 -5.443 -42.185 1.00 90.75 257 SER A O 1
ATOM 2127 N N . CYS A 1 258 ? 19.174 -5.243 -42.104 1.00 89.75 258 CYS A N 1
ATOM 2128 C CA . CYS A 1 258 ? 19.256 -4.378 -43.277 1.00 89.75 258 CYS A CA 1
ATOM 2129 C C . CYS A 1 258 ? 19.013 -5.204 -44.547 1.00 89.75 258 CYS A C 1
ATOM 2131 O O . CYS A 1 258 ? 19.779 -6.112 -44.872 1.00 89.75 258 CYS A O 1
ATOM 2133 N N . GLY A 1 259 ? 17.943 -4.884 -45.279 1.00 74.88 259 GLY A N 1
ATOM 2134 C CA . GLY A 1 259 ? 17.639 -5.530 -46.556 1.00 74.88 259 GLY A CA 1
ATOM 2135 C C . GLY A 1 259 ? 18.739 -5.310 -47.602 1.00 74.88 259 GLY A C 1
ATOM 2136 O O . GLY A 1 259 ? 19.400 -4.266 -47.607 1.00 74.88 259 GLY A O 1
ATOM 2137 N N . GLN A 1 260 ? 18.896 -6.279 -48.514 1.00 58.44 260 GLN A N 1
ATOM 2138 C CA . GLN A 1 260 ? 19.806 -6.186 -49.663 1.00 58.44 260 GLN A CA 1
ATOM 2139 C C . GLN A 1 260 ? 19.581 -4.863 -50.429 1.00 58.44 260 GLN A C 1
ATOM 2141 O O . GLN A 1 260 ? 18.427 -4.447 -50.574 1.00 58.44 260 GLN A O 1
ATOM 2146 N N . PRO A 1 261 ? 20.634 -4.195 -50.942 1.00 51.09 261 PRO A N 1
ATOM 2147 C CA . PRO A 1 261 ? 20.501 -2.893 -51.603 1.00 51.09 261 PRO A CA 1
ATOM 2148 C C . PRO A 1 261 ? 19.615 -2.880 -52.856 1.00 51.09 261 PRO A C 1
ATOM 2150 O O . PRO A 1 261 ? 19.271 -1.801 -53.315 1.00 51.09 261 PRO A O 1
ATOM 2153 N N . ASN A 1 262 ? 19.201 -4.032 -53.392 1.00 47.81 262 ASN A N 1
ATOM 2154 C CA . ASN A 1 262 ? 18.400 -4.117 -54.609 1.00 47.81 262 ASN A CA 1
ATOM 2155 C C . ASN A 1 262 ? 17.233 -5.099 -54.441 1.00 47.81 262 ASN A C 1
ATOM 2157 O O . ASN A 1 262 ? 17.295 -6.245 -54.879 1.00 47.81 262 ASN A O 1
ATOM 2161 N N . GLY A 1 263 ? 16.137 -4.634 -53.844 1.00 44.69 263 GLY A N 1
ATOM 2162 C CA . GLY A 1 263 ? 14.824 -5.117 -54.260 1.00 44.69 263 GLY A CA 1
ATOM 2163 C C . GLY A 1 263 ? 14.539 -4.471 -55.610 1.00 44.69 263 GLY A C 1
ATOM 2164 O O . GLY A 1 263 ? 14.437 -3.247 -55.678 1.00 44.69 263 GLY A O 1
ATOM 2165 N N . ALA A 1 264 ? 14.519 -5.268 -56.679 1.00 38.41 264 ALA A N 1
ATOM 2166 C CA . ALA A 1 264 ? 14.195 -4.818 -58.025 1.00 38.41 264 ALA A CA 1
ATOM 2167 C C . ALA A 1 264 ? 13.017 -3.834 -57.985 1.00 38.41 264 ALA A C 1
ATOM 2169 O O . ALA A 1 264 ? 11.968 -4.141 -57.414 1.00 38.41 264 ALA A O 1
ATOM 2170 N N . ARG A 1 265 ? 13.198 -2.647 -58.582 1.00 45.66 265 ARG A N 1
ATOM 2171 C CA . ARG A 1 265 ? 12.073 -1.788 -58.958 1.00 45.66 265 ARG A CA 1
ATOM 2172 C C . ARG A 1 265 ? 11.047 -2.690 -59.637 1.00 45.66 265 ARG A C 1
ATOM 2174 O O . ARG A 1 265 ? 11.368 -3.304 -60.654 1.00 45.66 265 ARG A O 1
ATOM 2181 N N . ALA A 1 266 ? 9.843 -2.769 -59.076 1.00 41.09 266 ALA A N 1
ATOM 2182 C CA . ALA A 1 266 ? 8.700 -3.268 -59.822 1.00 41.09 266 ALA A CA 1
ATOM 2183 C C . ALA A 1 266 ? 8.688 -2.528 -61.174 1.00 41.09 266 ALA A C 1
ATOM 2185 O O . ALA A 1 266 ? 8.892 -1.306 -61.172 1.00 41.09 266 ALA A O 1
ATOM 2186 N N . PRO A 1 267 ? 8.536 -3.217 -62.319 1.00 39.78 267 PRO A N 1
ATOM 2187 C CA . PRO A 1 267 ? 8.468 -2.523 -63.592 1.00 39.78 267 PRO A CA 1
ATOM 2188 C C . PRO A 1 267 ? 7.275 -1.573 -63.526 1.00 39.78 267 PRO A C 1
ATOM 2190 O O . PRO A 1 267 ? 6.151 -2.006 -63.271 1.00 39.78 267 PRO A O 1
ATOM 2193 N N . SER A 1 268 ? 7.520 -0.275 -63.715 1.00 43.09 268 SER A N 1
ATOM 2194 C CA . SER A 1 268 ? 6.444 0.678 -63.972 1.00 43.09 268 SER A CA 1
ATOM 2195 C C . SER A 1 268 ? 5.600 0.128 -65.127 1.00 43.09 268 SER A C 1
ATOM 2197 O O . SER A 1 268 ? 6.186 -0.306 -66.124 1.00 43.09 268 SER A O 1
ATOM 2199 N N . PRO A 1 269 ? 4.260 0.111 -65.029 1.00 43.44 269 PRO A N 1
ATOM 2200 C CA . PRO A 1 269 ? 3.436 -0.363 -66.129 1.00 43.44 269 PRO A CA 1
ATOM 2201 C C . PRO A 1 269 ? 3.723 0.505 -67.356 1.00 43.44 269 PRO A C 1
ATOM 2203 O O . PRO A 1 269 ? 3.656 1.733 -67.299 1.00 43.44 269 PRO A O 1
ATOM 2206 N N . ALA A 1 270 ? 4.129 -0.149 -68.443 1.00 36.72 270 ALA A N 1
ATOM 2207 C CA . ALA A 1 270 ? 4.430 0.498 -69.706 1.00 36.72 270 ALA A CA 1
ATOM 2208 C C . ALA A 1 270 ? 3.181 1.228 -70.224 1.00 36.72 270 ALA A C 1
ATOM 2210 O O . ALA A 1 270 ? 2.124 0.624 -70.403 1.00 36.72 270 ALA A O 1
ATOM 2211 N N . ASN A 1 271 ? 3.322 2.531 -70.473 1.00 35.75 271 ASN A N 1
ATOM 2212 C CA . ASN A 1 271 ? 2.359 3.318 -71.232 1.00 35.75 271 ASN A CA 1
ATOM 2213 C C . ASN A 1 271 ? 2.258 2.751 -72.652 1.00 35.75 271 ASN A C 1
ATOM 2215 O O . ASN A 1 271 ? 3.245 2.754 -73.386 1.00 35.75 271 ASN A O 1
ATOM 2219 N N . ASN A 1 272 ? 1.059 2.331 -73.049 1.00 36.00 272 ASN A N 1
ATOM 2220 C CA . ASN A 1 272 ? 0.703 2.112 -74.446 1.00 36.00 272 ASN A CA 1
ATOM 2221 C C . ASN A 1 272 ? -0.146 3.314 -74.905 1.00 36.00 272 ASN A C 1
ATOM 2223 O O . ASN A 1 272 ? -1.119 3.636 -74.216 1.00 36.00 272 ASN A O 1
ATOM 2227 N N . PRO A 1 273 ? 0.184 4.014 -76.006 1.00 42.34 273 PRO A N 1
ATOM 2228 C CA . PRO A 1 273 ? -0.584 5.169 -76.442 1.00 42.34 273 PRO A CA 1
ATOM 2229 C C . PRO A 1 273 ? -1.698 4.724 -77.395 1.00 42.34 273 PRO A C 1
ATOM 2231 O O . PRO A 1 273 ? -1.432 4.281 -78.510 1.00 42.34 273 PRO A O 1
ATOM 2234 N N . LEU A 1 274 ? -2.956 4.897 -76.989 1.00 36.22 274 LEU A N 1
ATOM 2235 C CA . LEU A 1 274 ? -4.069 5.007 -77.930 1.00 36.22 274 LEU A CA 1
ATOM 2236 C C . LEU A 1 274 ? -4.945 6.204 -77.538 1.00 36.22 274 LEU A C 1
ATOM 2238 O O . LEU A 1 274 ? -5.291 6.382 -76.375 1.00 36.22 274 LEU A O 1
ATOM 2242 N N . LEU A 1 275 ? -5.210 7.035 -78.546 1.00 33.53 275 LEU A N 1
ATOM 2243 C CA . LEU A 1 275 ? -5.929 8.311 -78.567 1.00 33.53 275 LEU A CA 1
ATOM 2244 C C . LEU A 1 275 ? -7.096 8.472 -77.572 1.00 33.53 275 LEU A C 1
ATOM 2246 O O . LEU A 1 275 ? -7.962 7.607 -77.474 1.00 33.53 275 LEU A O 1
ATOM 2250 N N . GLY A 1 276 ? -7.227 9.683 -77.017 1.00 29.89 276 GLY A N 1
ATOM 2251 C CA . GLY A 1 276 ? -8.498 10.182 -76.483 1.00 29.89 276 GLY A CA 1
ATOM 2252 C C . GLY A 1 276 ? -8.372 11.504 -75.724 1.00 29.89 276 GLY A C 1
ATOM 2253 O O . GLY A 1 276 ? -7.678 11.588 -74.724 1.00 29.89 276 GLY A O 1
ATOM 2254 N N . SER A 1 277 ? -9.034 12.538 -76.227 1.00 33.03 277 SER A N 1
ATOM 2255 C CA . SER A 1 277 ? -9.021 13.955 -75.838 1.00 33.03 277 SER A CA 1
ATOM 2256 C C . SER A 1 277 ? -9.494 14.311 -74.413 1.00 33.03 277 SER A C 1
ATOM 2258 O O . SER A 1 277 ? -10.372 13.672 -73.844 1.00 33.03 277 SER A O 1
ATOM 2260 N N . VAL A 1 278 ? -8.946 15.427 -73.909 1.00 38.66 278 VAL A N 1
ATOM 2261 C CA . VAL A 1 278 ? -9.289 16.192 -72.683 1.00 38.66 278 VAL A CA 1
ATOM 2262 C C . VAL A 1 278 ? -10.753 16.690 -72.725 1.00 38.66 278 VAL A C 1
ATOM 2264 O O . VAL A 1 278 ? -11.230 17.007 -73.816 1.00 38.66 278 VAL A O 1
ATOM 2267 N N . PRO A 1 279 ? -11.471 16.788 -71.580 1.00 36.44 279 PRO A N 1
ATOM 2268 C CA . PRO A 1 279 ? -11.613 18.084 -70.888 1.00 36.44 279 PRO A CA 1
ATOM 2269 C C . PRO A 1 279 ? -11.637 18.019 -69.334 1.00 36.44 279 PRO A C 1
ATOM 2271 O O . PRO A 1 279 ? -12.262 17.155 -68.730 1.00 36.44 279 PRO A O 1
ATOM 2274 N N . LYS A 1 280 ? -10.992 18.999 -68.676 1.00 35.31 280 LYS A N 1
ATOM 2275 C CA . LYS A 1 280 ? -11.311 19.484 -67.301 1.00 35.31 280 LYS A CA 1
ATOM 2276 C C . LYS A 1 280 ? -12.695 20.179 -67.327 1.00 35.31 280 LYS A C 1
ATOM 2278 O O . LYS A 1 280 ? -13.029 20.644 -68.417 1.00 35.31 280 LYS A O 1
ATOM 2283 N N . PRO A 1 281 ? -13.457 20.383 -66.218 1.00 40.38 281 PRO A N 1
ATOM 2284 C CA . PRO A 1 281 ? -12.980 20.838 -64.891 1.00 40.38 281 PRO A CA 1
ATOM 2285 C C . PRO A 1 281 ? -13.796 20.335 -63.660 1.00 40.38 281 PRO A C 1
ATOM 2287 O O . PRO A 1 281 ? -14.785 19.630 -63.808 1.00 40.38 281 PRO A O 1
ATOM 2290 N N . GLY A 1 282 ? -13.425 20.758 -62.438 1.00 29.52 282 GLY A N 1
ATOM 2291 C CA . GLY A 1 282 ? -14.348 20.782 -61.283 1.00 29.52 282 GLY A CA 1
ATOM 2292 C C . GLY A 1 282 ? -13.732 20.467 -59.913 1.00 29.52 282 GLY A C 1
ATOM 2293 O O . GLY A 1 282 ? -13.422 19.319 -59.623 1.00 29.52 282 GLY A O 1
ATOM 2294 N N . SER A 1 283 ? -13.578 21.497 -59.077 1.00 33.06 283 SER A N 1
ATOM 2295 C CA . SER A 1 283 ? -13.195 21.453 -57.651 1.00 33.06 283 SER A CA 1
ATOM 2296 C C . SER A 1 283 ? -14.283 20.863 -56.739 1.00 33.06 283 SER A C 1
ATOM 2298 O O . SER A 1 283 ? -15.443 20.968 -57.110 1.00 33.06 283 SER A O 1
ATOM 2300 N N . PHE A 1 284 ? -13.911 20.342 -55.550 1.00 30.50 284 PHE A N 1
ATOM 2301 C CA . PHE A 1 284 ? -14.513 20.502 -54.188 1.00 30.50 284 PHE A CA 1
ATOM 2302 C C . PHE A 1 284 ? -13.864 19.490 -53.181 1.00 30.50 284 PHE A C 1
ATOM 2304 O O . PHE A 1 284 ? -13.167 18.583 -53.628 1.00 30.50 284 PHE A O 1
ATOM 2311 N N . PRO A 1 285 ? -14.055 19.619 -51.844 1.00 37.00 285 PRO A N 1
ATOM 2312 C CA . PRO A 1 285 ? -13.197 20.250 -50.819 1.00 37.00 285 PRO A CA 1
ATOM 2313 C C . PRO A 1 285 ? -12.317 19.255 -49.995 1.00 37.00 285 PRO A C 1
ATOM 2315 O O . PRO A 1 285 ? -12.429 18.044 -50.178 1.00 37.00 285 PRO A O 1
ATOM 2318 N N . PRO A 1 286 ? -11.447 19.717 -49.062 1.00 36.41 286 PRO A N 1
ATOM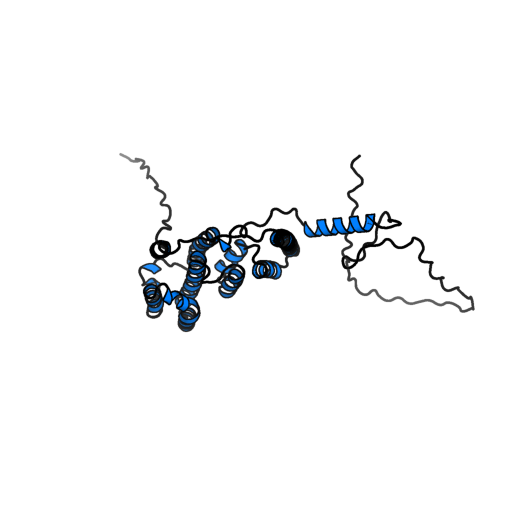 2319 C CA . PRO A 1 286 ? -10.594 18.830 -48.269 1.00 36.41 286 PRO A CA 1
ATOM 2320 C C . PRO A 1 286 ? -11.297 18.344 -46.992 1.00 36.41 286 PRO A C 1
ATOM 2322 O O . PRO A 1 286 ? -11.882 19.136 -46.252 1.00 36.41 286 PRO A O 1
ATOM 2325 N N . LEU A 1 287 ? -11.182 17.049 -46.694 1.00 36.69 287 LEU A N 1
ATOM 2326 C CA . LEU A 1 287 ? -11.553 16.470 -45.403 1.00 36.69 287 LEU A CA 1
ATOM 2327 C C . LEU A 1 287 ? -10.297 16.164 -44.581 1.00 36.69 287 LEU A C 1
ATOM 2329 O O . LEU A 1 287 ? -9.476 15.343 -44.972 1.00 36.69 287 LEU A O 1
ATOM 2333 N N . GLY A 1 288 ? -10.213 16.830 -43.428 1.00 29.44 288 GLY A N 1
ATOM 2334 C CA . GLY A 1 288 ? -9.881 16.207 -42.145 1.00 29.44 288 GLY A CA 1
ATOM 2335 C C . GLY A 1 288 ? -8.459 15.692 -41.945 1.00 29.44 288 GLY A C 1
ATOM 2336 O O . GLY A 1 288 ? -8.148 14.544 -42.236 1.00 29.44 288 GLY A O 1
ATOM 2337 N N . ALA A 1 289 ? -7.640 16.523 -41.305 1.00 37.81 289 ALA A N 1
ATOM 2338 C CA . ALA A 1 289 ? -6.422 16.115 -40.624 1.00 37.81 289 ALA A CA 1
ATOM 2339 C C . ALA A 1 289 ? -6.729 15.166 -39.455 1.00 37.81 289 ALA A C 1
ATOM 2341 O O . ALA A 1 289 ? -7.504 15.545 -38.590 1.00 37.81 289 ALA A O 1
ATOM 2342 N N . HIS A 1 290 ? -6.063 14.010 -39.380 1.00 31.98 290 HIS A N 1
ATOM 2343 C CA . HIS A 1 290 ? -5.692 13.337 -38.128 1.00 31.98 290 HIS A CA 1
ATOM 2344 C C . HIS A 1 290 ? -4.547 12.353 -38.389 1.00 31.98 290 HIS A C 1
ATOM 2346 O O . HIS A 1 290 ? -4.592 11.571 -39.333 1.00 31.98 290 HIS A O 1
ATOM 2352 N N . GLY A 1 291 ? -3.536 12.388 -37.519 1.00 27.77 291 GLY A N 1
ATOM 2353 C CA . GLY A 1 291 ? -2.468 11.393 -37.478 1.00 27.77 291 GLY A CA 1
ATOM 2354 C C . GLY A 1 291 ? -1.076 12.000 -37.405 1.00 27.77 291 GLY A C 1
ATOM 2355 O O . GLY A 1 291 ? -0.245 11.740 -38.268 1.00 27.77 291 GLY A O 1
ATOM 2356 N N . VAL A 1 292 ? -0.812 12.806 -36.373 1.00 32.31 292 VAL A N 1
ATOM 2357 C CA . VAL A 1 292 ? 0.557 13.129 -35.952 1.00 32.31 292 VAL A CA 1
ATOM 2358 C C . VAL A 1 292 ? 1.178 11.819 -35.464 1.00 32.31 292 VAL A C 1
ATOM 2360 O O . VAL A 1 292 ? 1.019 11.421 -34.313 1.00 32.31 292 VAL A O 1
ATOM 2363 N N . GLY A 1 293 ? 1.804 11.085 -36.381 1.00 27.67 293 GLY A N 1
ATOM 2364 C CA . GLY A 1 293 ? 2.702 10.001 -36.027 1.00 27.67 293 GLY A CA 1
ATOM 2365 C C . GLY A 1 293 ? 3.894 10.625 -35.322 1.00 27.67 293 GLY A C 1
ATOM 2366 O O . GLY A 1 293 ? 4.611 11.426 -35.921 1.00 27.67 293 GLY A O 1
ATOM 2367 N N . PHE A 1 294 ? 4.077 10.286 -34.048 1.00 30.30 294 PHE A N 1
ATOM 2368 C CA . PHE A 1 294 ? 5.323 10.516 -33.329 1.00 30.30 294 PHE A CA 1
ATOM 2369 C C . PHE A 1 294 ? 6.442 9.783 -34.080 1.00 30.30 294 PHE A C 1
ATOM 2371 O O . PHE A 1 294 ? 6.743 8.621 -33.818 1.00 30.30 294 PHE A O 1
ATOM 2378 N N . PHE A 1 295 ? 7.044 10.461 -35.054 1.00 28.62 295 PHE A N 1
ATOM 2379 C CA . PHE A 1 295 ? 8.354 10.108 -35.560 1.00 28.62 295 PHE A CA 1
ATOM 2380 C C . PHE A 1 295 ? 9.320 10.352 -34.408 1.00 28.62 295 PHE A C 1
ATOM 2382 O O . PHE A 1 295 ? 9.602 11.493 -34.040 1.00 28.62 295 PHE A O 1
ATOM 2389 N N . VAL A 1 296 ? 9.801 9.265 -33.809 1.00 34.16 296 VAL A N 1
ATOM 2390 C CA . VAL A 1 296 ? 10.995 9.299 -32.973 1.00 34.16 296 VAL A CA 1
ATOM 2391 C C . VAL A 1 296 ? 12.132 9.698 -33.904 1.00 34.16 296 VAL A C 1
ATOM 2393 O O . VAL A 1 296 ? 12.720 8.876 -34.602 1.00 34.16 296 VAL A O 1
ATOM 2396 N N . GLN A 1 297 ? 12.383 11.000 -33.980 1.00 30.72 297 GLN A N 1
ATOM 2397 C CA . GLN A 1 297 ? 13.544 11.548 -34.647 1.00 30.72 297 GLN A CA 1
ATOM 2398 C C . GLN A 1 297 ? 14.743 11.192 -33.773 1.00 30.72 297 GLN A C 1
ATOM 2400 O O . GLN A 1 297 ? 15.092 11.904 -32.835 1.00 30.72 297 GLN A O 1
ATOM 2405 N N . LEU A 1 298 ? 15.319 10.021 -34.043 1.00 34.47 298 LEU A N 1
ATOM 2406 C CA . LEU A 1 298 ? 16.580 9.585 -33.470 1.00 34.47 298 LEU A CA 1
ATOM 2407 C C . LEU A 1 298 ? 17.677 10.446 -34.112 1.00 34.47 298 LEU A C 1
ATOM 2409 O O . LEU A 1 298 ? 18.286 10.088 -35.119 1.00 34.47 298 LEU A O 1
ATOM 2413 N N . THR A 1 299 ? 17.878 11.650 -33.582 1.00 33.25 299 THR A N 1
ATOM 2414 C CA . THR A 1 299 ? 19.063 12.442 -33.891 1.00 33.25 299 THR A CA 1
ATOM 2415 C C . THR A 1 299 ? 20.277 11.690 -33.363 1.00 33.25 299 THR A C 1
ATOM 2417 O O . THR A 1 299 ? 20.447 11.458 -32.168 1.00 33.25 299 THR A O 1
ATOM 2420 N N . CYS A 1 300 ? 21.104 11.263 -34.309 1.00 32.50 300 CYS A N 1
ATOM 2421 C CA . CYS A 1 300 ? 22.369 10.589 -34.097 1.00 32.50 300 CYS A CA 1
ATOM 2422 C C . CYS A 1 300 ? 23.315 11.503 -33.293 1.00 32.50 300 CYS A C 1
ATOM 2424 O O . CYS A 1 300 ? 23.958 12.389 -33.849 1.00 32.50 300 CYS A O 1
ATOM 2426 N N . TYR A 1 301 ? 23.389 11.307 -31.975 1.00 30.41 301 TYR A N 1
ATOM 2427 C CA . TYR A 1 301 ? 24.294 12.033 -31.071 1.00 30.41 301 TYR A CA 1
ATOM 2428 C C . TYR A 1 301 ? 25.658 11.330 -30.929 1.00 30.41 301 TYR A C 1
ATOM 2430 O O . TYR A 1 301 ? 26.222 11.246 -29.842 1.00 30.41 301 TYR A O 1
ATOM 2438 N N . LEU A 1 302 ? 26.191 10.785 -32.027 1.00 33.69 302 LEU A N 1
ATOM 2439 C CA . LEU A 1 302 ? 27.417 9.974 -32.020 1.00 33.69 302 LEU A CA 1
ATOM 2440 C C . LEU A 1 302 ? 28.410 10.366 -33.125 1.00 33.69 302 LEU A C 1
ATOM 2442 O O . LEU A 1 302 ? 29.065 9.513 -33.711 1.00 33.69 302 LEU A O 1
ATOM 2446 N N . CYS A 1 303 ? 28.551 11.670 -33.395 1.00 32.66 303 CYS A N 1
ATOM 2447 C CA . CYS A 1 303 ? 29.599 12.170 -34.296 1.00 32.66 303 CYS A CA 1
ATOM 2448 C C . CYS A 1 303 ? 30.312 13.457 -33.825 1.00 32.66 303 CYS A C 1
ATOM 2450 O O . CYS A 1 303 ? 30.830 14.200 -34.652 1.00 32.66 303 CYS A O 1
ATOM 2452 N N . LEU A 1 304 ? 30.367 13.739 -32.517 1.00 32.84 304 LEU A N 1
ATOM 2453 C CA . LEU A 1 304 ? 31.137 14.870 -31.970 1.00 32.84 304 LEU A CA 1
ATOM 2454 C C . LEU A 1 304 ? 31.894 14.471 -30.694 1.00 32.84 304 LEU A C 1
ATOM 2456 O O . LEU A 1 304 ? 31.565 14.941 -29.614 1.00 32.84 304 LEU A O 1
ATOM 2460 N N . THR A 1 305 ? 32.902 13.609 -30.836 1.00 32.00 305 THR A N 1
ATOM 2461 C CA . THR A 1 305 ? 34.107 13.594 -29.982 1.00 32.00 305 THR A CA 1
ATOM 2462 C C . THR A 1 305 ? 35.234 12.871 -30.727 1.00 32.00 305 THR A C 1
ATOM 2464 O O . THR A 1 305 ? 35.401 11.658 -30.596 1.00 32.00 305 THR A O 1
ATOM 2467 N N . THR A 1 306 ? 35.981 13.638 -31.513 1.00 34.44 306 THR A N 1
ATOM 2468 C CA . THR A 1 306 ? 37.426 13.481 -31.731 1.00 34.44 306 THR A CA 1
ATOM 2469 C C . THR A 1 306 ? 38.047 14.836 -31.474 1.00 34.44 306 THR A C 1
ATOM 2471 O O . THR A 1 306 ? 37.439 15.813 -31.972 1.00 34.44 306 THR A O 1
#

Organism: Solanum tuberosum (NCBI:txid4113)

Sequence (306 aa):
MKLSLSEHHGDKSVSKPKSRQLSAVDSKLSKKMKLSAQTLFLHTSSGLEDEVVAMSSLSRELVFLILQFLDEEKFKETVHKLEQESGFFFNMKYFEDEVHNGNWDEVEKYLSGFTKVDDNRYSMKIFFEIRKQKYLEALDKRDRSKGVEILVKDLKVFASFNEELFKEITQLLTLENFRENEQLSKYGDTKSARAIMLVELKKLIEANPLFRDKLQFPNLKNSRLRTLINQSLNWQHQLCKNPRPNPDIKTLFVDHSCGQPNGARAPSPANNPLLGSVPKPGSFPPLGAHGVGFFVQLTCYLCLTT

InterPro domains:
  IPR006594 LIS1 homology motif [PS50896] (58-90)
  IPR006594 LIS1 homology motif [SM00667] (58-90)
  IPR006595 CTLH, C-terminal LisH motif [PS50897] (88-146)
  IPR006595 CTLH, C-terminal LisH motif [SM00668] (88-146)
  IPR027728 Topless family [PTHR44083] (55-286)
  IPR048419 TOPLESS, zinc finger domain [PF21359] (218-258)
  IPR054080 TPR1-like, CTLH-containing domain [PF21889] (91-215)
  IPR054532 TPL/SMU1, LisH-like dimerisation domain [PF17814] (59-88)

Foldseek 3Di:
DDDDDDDDDDDDDDDDDCLPQLCPVVVVLVVVVPPDDDDDDDDDDPDVCVVVVVVVVVVLVVLLLVLLVCVVVPVVVVNLVSCLQVVQADELVVLLVCLLVLVLVVNVSSCNSQDDCPPDSLSVVLQQLSLLLVLLVCVVVVVLVVNVVSLVPRVVVCCVVPVPVSVLSVCCSVDNHSCVPPSNVPPDDSNVSSVSSSVVNVVSLVPDPSCVNRHDRDDDDRSNVVVVLVVQLVVLQVPEPDRDPDDDDDDSPDGDYDDDPDPDDDPDPDDDDDDDDDDDDDDDDDDDDDDPDPPPPPDPPPDPDD

Secondary structure (DSSP, 8-state):
--------------------STHHHHHHHHHHTTSS---------TTHHHHHHHHHHHHHHHHHHHHHHHHHTT-HHHHHHHHHHH-S---HHHHHHHHHHT-HHHHHHHHTTT--TTS-HHHHHHHHHHHHHHHHHHHHTT-HHHHHHHIIIIIGGGTTT-HHHHHHHHHGGGSSSGGGSTTTTT---HHHHHHHHHHHHHHHHHH-GGGTTTSS-----TTHHHHHHHHHHHHHHHT-SS--SS-----SSS---PPPS----PPPPPPP------------------------------S---

Radius of gyration: 33.6 Å; chains: 1; bounding box: 62×90×119 Å